Protein AF-0000000074350182 (afdb_homodimer)

Structure (mmCIF, N/CA/C/O backbone):
data_AF-0000000074350182-model_v1
#
loop_
_entity.id
_entity.type
_entity.pdbx_description
1 polymer 'Uncharacterized protein'
#
loop_
_atom_site.group_PDB
_atom_site.id
_atom_site.type_symbol
_atom_site.label_atom_id
_atom_site.label_alt_id
_atom_site.label_comp_id
_atom_site.label_asym_id
_atom_site.label_entity_id
_atom_site.label_seq_id
_atom_site.pdbx_PDB_ins_code
_atom_site.Cartn_x
_atom_site.Cartn_y
_atom_site.Cartn_z
_atom_site.occupancy
_atom_site.B_iso_or_equiv
_atom_site.auth_seq_id
_atom_site.auth_comp_id
_atom_site.auth_asym_id
_atom_site.auth_atom_id
_atom_site.pdbx_PDB_model_num
ATOM 1 N N . MET A 1 1 ? 21.219 19.016 5.461 1 28.84 1 MET A N 1
ATOM 2 C CA . MET A 1 1 ? 19.859 18.562 5.762 1 28.84 1 MET A CA 1
ATOM 3 C C . MET A 1 1 ? 18.844 19.656 5.484 1 28.84 1 MET A C 1
ATOM 5 O O . MET A 1 1 ? 18.938 20.75 6.039 1 28.84 1 MET A O 1
ATOM 9 N N . ALA A 1 2 ? 18.375 19.672 4.355 1 35.09 2 ALA A N 1
ATOM 10 C CA . ALA A 1 2 ? 17.5 20.781 4 1 35.09 2 ALA A CA 1
ATOM 11 C C . ALA A 1 2 ? 16.484 21.062 5.113 1 35.09 2 ALA A C 1
ATOM 13 O O . ALA A 1 2 ? 15.859 20.141 5.633 1 35.09 2 ALA A O 1
ATOM 14 N N . ASP A 1 3 ? 16.688 21.922 5.891 1 42.94 3 ASP A N 1
ATOM 15 C CA . ASP A 1 3 ? 15.695 22.5 6.801 1 42.94 3 ASP A CA 1
ATOM 16 C C . ASP A 1 3 ? 14.305 22.5 6.176 1 42.94 3 ASP A C 1
ATOM 18 O O . ASP A 1 3 ? 14.133 22.938 5.035 1 42.94 3 ASP A O 1
ATOM 22 N N . THR A 1 4 ? 13.477 21.578 6.566 1 53.31 4 THR A N 1
ATOM 23 C CA . THR A 1 4 ? 12.211 21.312 5.875 1 53.31 4 THR A CA 1
ATOM 24 C C . THR A 1 4 ? 11.406 22.594 5.715 1 53.31 4 THR A C 1
ATOM 26 O O . THR A 1 4 ? 11.156 23.312 6.691 1 53.31 4 THR A O 1
ATOM 29 N N . PRO A 1 5 ? 11.25 23.125 4.582 1 59.5 5 PRO A N 1
ATOM 30 C CA . PRO A 1 5 ? 10.555 24.375 4.27 1 59.5 5 PRO A CA 1
ATOM 31 C C . PRO A 1 5 ? 9.43 24.688 5.25 1 59.5 5 PRO A C 1
ATOM 33 O O . PRO A 1 5 ? 9.242 25.844 5.641 1 59.5 5 PRO A O 1
ATOM 36 N N . ASN A 1 6 ? 8.945 23.656 5.898 1 71.5 6 ASN A N 1
ATOM 37 C CA . ASN A 1 6 ? 7.734 23.906 6.676 1 71.5 6 ASN A CA 1
ATOM 38 C C . ASN A 1 6 ? 8.062 24.438 8.07 1 71.5 6 ASN A C 1
ATOM 40 O O . ASN A 1 6 ? 7.398 25.359 8.555 1 71.5 6 ASN A O 1
ATOM 44 N N . ILE A 1 7 ? 9.234 23.938 8.656 1 78.12 7 ILE A N 1
ATOM 45 C CA . ILE A 1 7 ? 9.609 24.422 9.977 1 78.12 7 ILE A CA 1
ATOM 46 C C . ILE A 1 7 ? 10.102 25.875 9.875 1 78.12 7 ILE A C 1
ATOM 48 O O . ILE A 1 7 ? 9.789 26.703 10.727 1 78.12 7 ILE A O 1
ATOM 52 N N . ASN A 1 8 ? 10.758 26.125 8.812 1 80.06 8 ASN A N 1
ATOM 53 C CA . ASN A 1 8 ? 11.289 27.453 8.602 1 80.06 8 ASN A CA 1
ATOM 54 C C . ASN A 1 8 ? 10.18 28.484 8.375 1 80.06 8 ASN A C 1
ATOM 56 O O . ASN A 1 8 ? 10.227 29.594 8.914 1 80.06 8 ASN A O 1
ATOM 60 N N . GLU A 1 9 ? 9.242 27.984 7.59 1 81.44 9 GLU A N 1
ATOM 61 C CA . GLU A 1 9 ? 8.117 28.891 7.355 1 81.44 9 GLU A CA 1
ATOM 62 C C . GLU A 1 9 ? 7.367 29.172 8.648 1 81.44 9 GLU A C 1
ATOM 64 O O . GLU A 1 9 ? 6.93 30.312 8.883 1 81.44 9 GLU A O 1
ATOM 69 N N . LEU A 1 10 ? 7.301 28.188 9.453 1 86.81 10 LEU A N 1
ATOM 70 C CA . LEU A 1 10 ? 6.648 28.375 10.742 1 86.81 10 LEU A CA 1
ATOM 71 C C . LEU A 1 10 ? 7.445 29.312 11.633 1 86.81 10 LEU A C 1
ATOM 73 O O . LEU A 1 10 ? 6.871 30.188 12.289 1 86.81 10 LEU A O 1
ATOM 77 N N . ARG A 1 11 ? 8.711 29.188 11.57 1 82.06 11 ARG A N 1
ATOM 78 C CA . ARG A 1 11 ? 9.594 30.016 12.375 1 82.06 11 ARG A CA 1
ATOM 79 C C . ARG A 1 11 ? 9.539 31.469 11.914 1 82.06 11 ARG A C 1
ATOM 81 O O . ARG A 1 11 ? 9.672 32.406 12.727 1 82.06 11 ARG A O 1
ATOM 88 N N . GLU A 1 12 ? 9.219 31.625 10.719 1 83.12 12 GLU A N 1
ATOM 89 C CA . GLU A 1 12 ? 9.219 32.969 10.141 1 83.12 12 GLU A CA 1
ATOM 90 C C . GLU A 1 12 ? 7.844 33.625 10.281 1 83.12 12 GLU A C 1
ATOM 92 O O . GLU A 1 12 ? 7.695 34.812 10.039 1 83.12 12 GLU A O 1
ATOM 97 N N . ALA A 1 13 ? 6.898 32.812 10.711 1 83.31 13 ALA A N 1
ATOM 98 C CA . ALA A 1 13 ? 5.551 33.375 10.836 1 83.31 13 ALA A CA 1
ATOM 99 C C . ALA A 1 13 ? 5.477 34.375 11.977 1 83.31 13 ALA A C 1
ATOM 101 O O . ALA A 1 13 ? 5.805 34.062 13.117 1 83.31 13 ALA A O 1
ATOM 102 N N . CYS A 1 14 ? 5.02 35.594 11.695 1 80.5 14 CYS A N 1
ATOM 103 C CA . CYS A 1 14 ? 5.043 36.688 12.641 1 80.5 14 CYS A CA 1
ATOM 104 C C . CYS A 1 14 ? 3.656 36.938 13.227 1 80.5 14 CYS A C 1
ATOM 106 O O . CYS A 1 14 ? 3.523 37.562 14.281 1 80.5 14 CYS A O 1
ATOM 108 N N . GLY A 1 15 ? 2.697 36.562 12.547 1 85.06 15 GLY A N 1
ATOM 109 C CA . GLY A 1 15 ? 1.345 36.812 13.016 1 85.06 15 GLY A CA 1
ATOM 110 C C . GLY A 1 15 ? 0.393 35.688 12.75 1 85.06 15 GLY A C 1
ATOM 111 O O . GLY A 1 15 ? 0.785 34.656 12.172 1 85.06 15 GLY A O 1
ATOM 112 N N . SER A 1 16 ? -0.811 35.844 13.211 1 86.12 16 SER A N 1
ATOM 113 C CA . SER A 1 16 ? -1.83 34.812 13.117 1 86.12 16 SER A CA 1
ATOM 114 C C . SER A 1 16 ? -2.197 34.531 11.664 1 86.12 16 SER A C 1
ATOM 116 O O . SER A 1 16 ? -2.479 33.375 11.305 1 86.12 16 SER A O 1
ATOM 118 N N . ASP A 1 17 ? -2.094 35.5 10.812 1 89.81 17 ASP A N 1
ATOM 119 C CA . ASP A 1 17 ? -2.41 35.312 9.406 1 89.81 17 ASP A CA 1
ATOM 120 C C . ASP A 1 17 ? -1.354 34.438 8.719 1 89.81 17 ASP A C 1
ATOM 122 O O . ASP A 1 17 ? -1.688 33.531 7.977 1 89.81 17 ASP A O 1
ATOM 126 N N . GLU A 1 18 ? -0.151 34.812 9.008 1 91 18 GLU A N 1
ATOM 127 C CA . GLU A 1 18 ? 0.944 34.031 8.422 1 91 18 GLU A CA 1
ATOM 128 C C . GLU A 1 18 ? 0.946 32.594 8.938 1 91 18 GLU A C 1
ATOM 130 O O . GLU A 1 18 ? 1.161 31.656 8.172 1 91 18 GLU A O 1
ATOM 135 N N . LEU A 1 19 ? 0.649 32.469 10.18 1 93.31 19 LEU A N 1
ATOM 136 C CA . LEU A 1 19 ? 0.604 31.125 10.773 1 93.31 19 LEU A CA 1
ATOM 137 C C . LEU A 1 19 ? -0.518 30.297 10.156 1 93.31 19 LEU A C 1
ATOM 139 O O . LEU A 1 19 ? -0.315 29.125 9.812 1 93.31 19 LEU A O 1
ATOM 143 N N . SER A 1 20 ? -1.652 30.922 10.016 1 94.56 20 SER A N 1
ATOM 144 C CA . SER A 1 20 ? -2.781 30.25 9.383 1 94.56 20 SER A CA 1
ATOM 145 C C 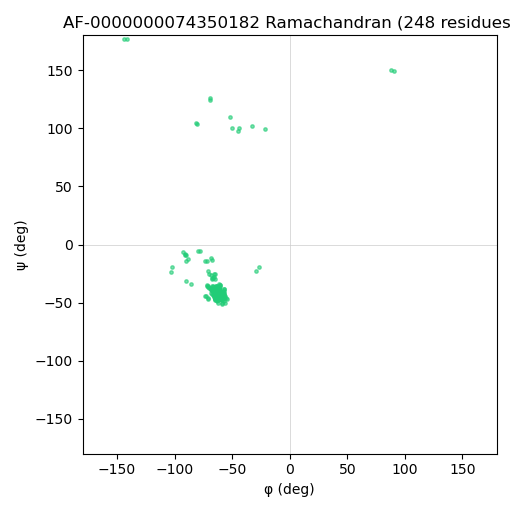. SER A 1 20 ? -2.43 29.781 7.973 1 94.56 20 SER A C 1
ATOM 147 O O . SER A 1 20 ? -2.762 28.656 7.578 1 94.56 20 SER A O 1
ATOM 149 N N . HIS A 1 21 ? -1.725 30.594 7.289 1 94.56 21 HIS A N 1
ATOM 150 C CA . HIS A 1 21 ? -1.312 30.266 5.93 1 94.56 21 HIS A CA 1
ATOM 151 C C . HIS A 1 21 ? -0.37 29.062 5.922 1 94.56 21 HIS A C 1
ATOM 153 O O . HIS A 1 21 ? -0.534 28.141 5.113 1 94.56 21 HIS A O 1
ATOM 159 N N . VAL A 1 22 ? 0.569 29.078 6.789 1 94.31 22 VAL A N 1
ATOM 160 C CA . VAL A 1 22 ? 1.553 28 6.84 1 94.31 22 VAL A CA 1
ATOM 161 C C . VAL A 1 22 ? 0.854 26.688 7.145 1 94.31 22 VAL A C 1
ATOM 163 O O . VAL A 1 22 ? 1.065 25.688 6.449 1 94.31 22 VAL A O 1
ATOM 166 N N . PHE A 1 23 ? -0.06 26.656 8.125 1 95.44 23 PHE A N 1
ATOM 167 C CA . PHE A 1 23 ? -0.721 25.422 8.508 1 95.44 23 PHE A CA 1
ATOM 168 C C . PHE A 1 23 ? -1.625 24.922 7.391 1 95.44 23 PHE A C 1
ATOM 170 O O . PHE A 1 23 ? -1.667 23.719 7.109 1 95.44 23 PHE A O 1
ATOM 177 N N . THR A 1 24 ? -2.338 25.828 6.824 1 96.19 24 THR A N 1
ATOM 178 C CA . THR A 1 24 ? -3.207 25.406 5.73 1 96.19 24 THR A CA 1
ATOM 179 C C . THR A 1 24 ? -2.387 24.891 4.551 1 96.19 24 THR A C 1
ATOM 181 O O . THR A 1 24 ? -2.789 23.953 3.873 1 96.19 24 THR A O 1
ATOM 184 N N . PHE A 1 25 ? -1.285 25.469 4.324 1 95 25 PHE A N 1
ATOM 185 C CA . PHE A 1 25 ? -0.4 25.016 3.258 1 95 25 PHE A CA 1
ATOM 186 C C . PHE A 1 25 ? 0.111 23.609 3.537 1 95 25 PHE A C 1
ATOM 188 O O . PHE A 1 25 ? 0.123 22.75 2.643 1 95 25 PHE A O 1
ATOM 195 N N . LEU A 1 26 ? 0.549 23.344 4.688 1 94.25 26 LEU A N 1
ATOM 196 C 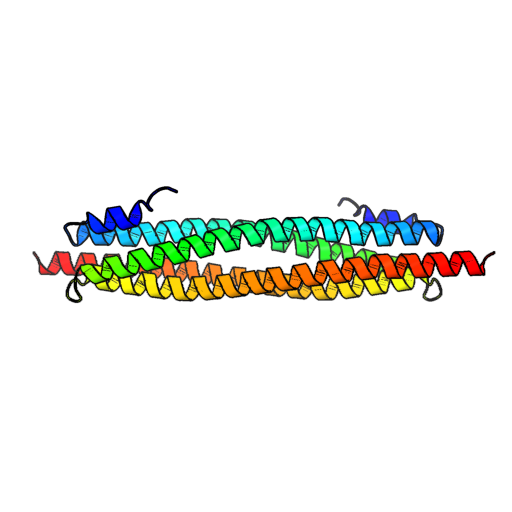CA . LEU A 1 26 ? 1.059 22.031 5.07 1 94.25 26 LEU A CA 1
ATOM 197 C C . LEU A 1 26 ? -0.003 20.969 4.863 1 94.25 26 LEU A C 1
ATOM 199 O O . LEU A 1 26 ? 0.282 19.906 4.305 1 94.25 26 LEU A O 1
ATOM 203 N N . GLU A 1 27 ? -1.228 21.266 5.297 1 95.12 27 GLU A N 1
ATOM 204 C CA . GLU A 1 27 ? -2.326 20.312 5.094 1 95.12 27 GLU A CA 1
ATOM 205 C C . GLU A 1 27 ? -2.598 20.094 3.609 1 95.12 27 GLU A C 1
ATOM 207 O O . GLU A 1 27 ? -2.842 18.969 3.178 1 95.12 27 GLU A O 1
ATOM 212 N N . SER A 1 28 ? -2.525 21.125 2.883 1 96.12 28 SER A N 1
ATOM 213 C CA . SER A 1 28 ? -2.768 21.016 1.446 1 96.12 28 SER A CA 1
ATOM 214 C C . SER A 1 28 ? -1.693 20.172 0.764 1 96.12 28 SER A C 1
ATOM 216 O O . SER A 1 28 ? -1.99 19.406 -0.149 1 96.12 28 SER A O 1
ATOM 218 N N . GLN A 1 29 ? -0.482 20.359 1.171 1 94.56 29 GLN A N 1
ATOM 219 C CA . GLN A 1 29 ? 0.601 19.547 0.625 1 94.56 29 GLN A CA 1
ATOM 220 C C . GLN A 1 29 ? 0.394 18.078 0.943 1 94.56 29 GLN A C 1
ATOM 222 O O . GLN A 1 29 ? 0.601 17.219 0.084 1 94.56 29 GLN A O 1
ATOM 227 N N . ASP A 1 30 ? -0.017 17.812 2.129 1 95.19 30 ASP A N 1
ATOM 228 C CA . ASP A 1 30 ? -0.309 16.438 2.521 1 95.19 30 ASP A CA 1
ATOM 229 C C . ASP A 1 30 ? -1.411 15.844 1.65 1 95.19 30 ASP A C 1
ATOM 231 O O . ASP A 1 30 ? -1.33 14.68 1.248 1 95.19 30 ASP A O 1
ATOM 235 N N . MET A 1 31 ? -2.395 16.625 1.431 1 97 31 MET A N 1
ATOM 236 C CA . MET A 1 31 ? -3.508 16.156 0.613 1 97 31 MET A CA 1
ATOM 237 C C . MET A 1 31 ? -3.037 15.797 -0.792 1 97 31 MET A C 1
ATOM 239 O O . MET A 1 31 ? -3.469 14.789 -1.355 1 97 31 MET A O 1
ATOM 243 N N . THR A 1 32 ? -2.189 16.656 -1.295 1 97.19 32 THR A N 1
ATOM 244 C CA . THR A 1 32 ? -1.664 16.391 -2.631 1 97.19 32 THR A CA 1
ATOM 245 C C . THR A 1 32 ? -0.875 15.086 -2.658 1 97.19 32 THR A C 1
ATOM 247 O O . THR A 1 32 ? -1.006 14.297 -3.594 1 97.19 32 THR A O 1
ATOM 250 N N . GLU A 1 33 ? -0.07 14.883 -1.711 1 96.19 33 GLU A N 1
ATOM 251 C CA . GLU A 1 33 ? 0.701 13.648 -1.615 1 96.19 33 GLU A CA 1
ATOM 252 C C . GLU A 1 33 ? -0.214 12.438 -1.472 1 96.19 33 GLU A C 1
ATOM 254 O O . GLU A 1 33 ? 0.018 11.398 -2.098 1 96.19 33 GLU A O 1
ATOM 259 N N . ASP A 1 34 ? -1.23 12.547 -0.631 1 97.19 34 ASP A N 1
ATOM 260 C CA . ASP A 1 34 ? -2.188 11.461 -0.427 1 97.19 34 ASP A CA 1
ATOM 261 C C . ASP A 1 34 ? -2.918 11.125 -1.725 1 97.19 34 ASP A C 1
ATOM 263 O O . ASP A 1 34 ? -3.172 9.953 -2.014 1 97.19 34 ASP A O 1
ATOM 267 N N . GLU A 1 35 ? -3.26 12.156 -2.467 1 98.12 35 GLU A N 1
ATOM 268 C CA . GLU A 1 35 ? -3.924 11.93 -3.746 1 98.12 35 GLU A CA 1
ATOM 269 C C . GLU A 1 35 ? -3.031 11.133 -4.695 1 98.12 35 GLU A C 1
ATOM 271 O O . GLU A 1 35 ? -3.504 10.234 -5.391 1 98.12 35 GLU A O 1
ATOM 276 N N . GLY A 1 36 ? -1.757 11.492 -4.734 1 97.81 36 GLY A N 1
ATOM 277 C CA . GLY A 1 36 ? -0.825 10.711 -5.527 1 97.81 36 GLY A CA 1
ATOM 278 C C . GLY A 1 36 ? -0.729 9.266 -5.074 1 97.81 36 GLY A C 1
ATOM 279 O O . GLY A 1 36 ? -0.704 8.352 -5.902 1 97.81 36 GLY A O 1
ATOM 280 N N . PHE A 1 37 ? -0.678 9.133 -3.807 1 98.06 37 PHE A N 1
ATOM 281 C CA . PHE A 1 37 ? -0.624 7.789 -3.244 1 98.06 37 PHE A CA 1
ATOM 282 C C . PHE A 1 37 ? -1.859 6.988 -3.635 1 98.06 37 PHE A C 1
ATOM 284 O O . PHE A 1 37 ? -1.755 5.816 -4.004 1 98.06 37 PHE A O 1
ATOM 291 N N . LEU A 1 38 ? -3.025 7.566 -3.586 1 98.44 38 LEU A N 1
ATOM 292 C CA . LEU A 1 38 ? -4.277 6.914 -3.949 1 98.44 38 LEU A CA 1
ATOM 293 C C . LEU A 1 38 ? -4.242 6.434 -5.395 1 98.44 38 LEU A C 1
ATOM 295 O O . LEU A 1 38 ? -4.676 5.316 -5.695 1 98.44 38 LEU A O 1
ATOM 299 N N . ILE A 1 39 ? -3.729 7.25 -6.203 1 98.44 39 ILE A N 1
ATOM 300 C CA . ILE A 1 39 ? -3.656 6.898 -7.617 1 98.44 39 ILE A CA 1
ATOM 301 C C . ILE A 1 39 ? -2.744 5.688 -7.797 1 98.44 39 ILE A C 1
ATOM 303 O O . ILE A 1 39 ? -3.117 4.711 -8.453 1 98.44 39 ILE A O 1
ATOM 307 N N . ARG A 1 40 ? -1.606 5.68 -7.211 1 97 40 ARG A N 1
ATOM 308 C CA . ARG A 1 40 ? -0.644 4.594 -7.375 1 97 40 ARG A CA 1
ATOM 309 C C . ARG A 1 40 ? -1.184 3.293 -6.789 1 97 40 ARG A C 1
ATOM 311 O O . ARG A 1 40 ? -1.108 2.242 -7.43 1 97 40 ARG A O 1
ATOM 318 N N . MET A 1 41 ? -1.768 3.42 -5.602 1 98.19 41 MET A N 1
ATOM 319 C CA . MET A 1 41 ? -2.295 2.217 -4.965 1 98.19 41 MET A CA 1
ATOM 320 C C . MET A 1 41 ? -3.533 1.712 -5.695 1 98.19 41 MET A C 1
ATOM 322 O O . MET A 1 41 ? -3.785 0.506 -5.742 1 98.19 41 MET A O 1
ATOM 326 N N . GLY A 1 42 ? -4.301 2.67 -6.184 1 98.31 42 GLY A N 1
ATOM 327 C CA . GLY A 1 42 ? -5.41 2.26 -7.031 1 98.31 42 GLY A CA 1
ATOM 328 C C . GLY A 1 42 ? -4.973 1.446 -8.234 1 98.31 42 GLY A C 1
ATOM 329 O O . GLY A 1 42 ? -5.598 0.441 -8.57 1 98.31 42 GLY A O 1
ATOM 330 N N . ASP A 1 43 ? -3.92 1.861 -8.828 1 97.56 43 ASP A N 1
ATOM 331 C CA . ASP A 1 43 ? -3.35 1.147 -9.969 1 97.56 43 ASP A CA 1
ATOM 332 C C . ASP A 1 43 ? -2.877 -0.246 -9.562 1 97.56 43 ASP A C 1
ATOM 334 O O . ASP A 1 43 ? -3.115 -1.222 -10.281 1 97.56 43 ASP A O 1
ATOM 338 N N . GLU A 1 44 ? -2.211 -0.289 -8.469 1 97.25 44 GLU A N 1
ATOM 339 C CA . GLU A 1 44 ? -1.752 -1.581 -7.965 1 97.25 44 GLU A CA 1
ATOM 340 C C . GLU A 1 44 ? -2.924 -2.529 -7.727 1 97.25 44 GLU A C 1
ATOM 342 O O . GLU A 1 44 ? -2.852 -3.711 -8.07 1 97.25 44 GLU A O 1
ATOM 347 N N . SER A 1 45 ? -3.918 -2.029 -7.121 1 98.31 45 SER A N 1
ATOM 348 C CA . SER A 1 45 ? -5.121 -2.814 -6.863 1 98.31 45 SER A CA 1
ATOM 349 C C . SER A 1 45 ? -5.727 -3.338 -8.164 1 98.31 45 SER A C 1
ATOM 351 O O . SER A 1 45 ? -6.09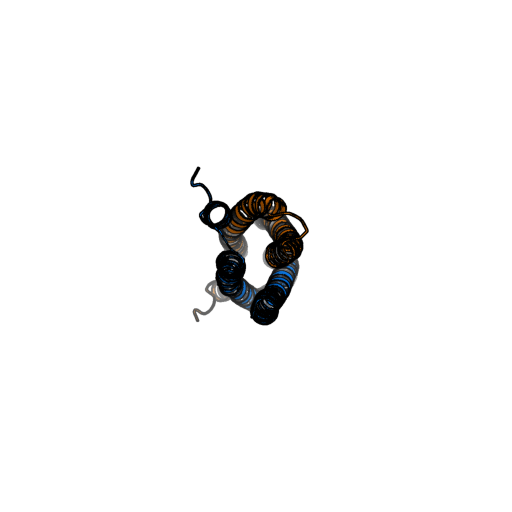4 -4.512 -8.25 1 98.31 45 SER A O 1
ATOM 353 N N . THR A 1 46 ? -5.82 -2.486 -9.141 1 98.06 46 THR A N 1
ATOM 354 C CA . THR A 1 46 ? -6.398 -2.863 -10.43 1 98.06 46 THR A CA 1
ATOM 355 C C . THR A 1 46 ? -5.57 -3.961 -11.086 1 98.06 46 THR A C 1
ATOM 357 O O . THR A 1 46 ? -6.121 -4.949 -11.586 1 98.06 46 THR A O 1
ATOM 360 N N . LYS A 1 47 ? -4.281 -3.771 -11.102 1 96.56 47 LYS A N 1
ATOM 361 C CA . LYS A 1 47 ? -3.383 -4.766 -11.688 1 96.56 47 LYS A CA 1
ATOM 362 C C . LYS A 1 47 ? -3.512 -6.105 -10.977 1 96.56 47 LYS A C 1
ATOM 364 O O . LYS A 1 47 ? -3.559 -7.156 -11.617 1 96.56 47 LYS A O 1
ATOM 369 N N . LEU A 1 48 ? -3.545 -6.082 -9.68 1 97.19 48 LEU A N 1
ATOM 370 C CA . LEU A 1 48 ? -3.635 -7.305 -8.891 1 97.19 48 LEU A CA 1
ATOM 371 C C . LEU A 1 48 ? -4.965 -8.016 -9.141 1 97.19 48 LEU A C 1
ATOM 373 O O . LEU A 1 48 ? -5.008 -9.242 -9.234 1 97.19 48 LEU A O 1
ATOM 377 N N . ARG A 1 49 ? -6.039 -7.262 -9.25 1 97.19 49 ARG A N 1
ATOM 378 C CA . ARG A 1 49 ? -7.344 -7.848 -9.547 1 97.19 49 ARG A CA 1
ATOM 379 C C . ARG A 1 49 ? -7.336 -8.539 -10.906 1 97.19 49 ARG A C 1
ATOM 381 O O . ARG A 1 49 ? -7.852 -9.648 -11.047 1 97.19 49 ARG A O 1
ATOM 388 N N . ALA A 1 50 ? -6.781 -7.883 -11.867 1 95.75 50 ALA A N 1
ATOM 389 C CA . ALA A 1 50 ? -6.68 -8.469 -13.203 1 95.75 50 ALA A CA 1
ATOM 390 C C . ALA A 1 50 ? -5.863 -9.758 -13.172 1 95.75 50 ALA A C 1
ATOM 392 O O . ALA A 1 50 ? -6.215 -10.742 -13.828 1 95.75 50 ALA A O 1
ATOM 393 N N . LYS A 1 51 ? -4.867 -9.727 -12.43 1 94.5 51 LYS A N 1
ATOM 394 C CA . LYS A 1 51 ? -4.023 -10.906 -12.289 1 94.5 51 LYS A CA 1
ATOM 395 C C . LYS A 1 51 ? -4.789 -12.062 -11.648 1 94.5 51 LYS A C 1
ATOM 397 O O . LYS A 1 51 ? -4.676 -13.211 -12.078 1 94.5 51 LYS A O 1
ATOM 402 N N . LEU A 1 52 ? -5.488 -11.766 -10.633 1 95.5 52 LEU A N 1
ATOM 403 C CA . LEU A 1 52 ? -6.273 -12.781 -9.938 1 95.5 52 LEU A CA 1
ATOM 404 C C . LEU A 1 52 ? -7.32 -13.383 -10.867 1 95.5 52 LEU A C 1
ATOM 406 O O . LEU A 1 52 ? -7.562 -14.594 -10.828 1 95.5 52 LEU A O 1
ATOM 410 N N . ASP A 1 53 ? -7.922 -12.602 -11.703 1 93 53 ASP A N 1
ATOM 411 C CA . ASP A 1 53 ? -8.875 -13.102 -12.68 1 93 53 ASP A CA 1
ATOM 412 C C . ASP A 1 53 ? -8.203 -14.07 -13.656 1 93 53 ASP A C 1
ATOM 414 O O . ASP A 1 53 ? -8.719 -15.156 -13.914 1 93 53 ASP A O 1
ATOM 418 N N . LYS A 1 54 ? -7.129 -13.688 -14.148 1 91.69 54 LYS A N 1
ATOM 419 C CA . LYS A 1 54 ? -6.379 -14.539 -15.062 1 91.69 54 LYS A CA 1
ATOM 420 C C . LYS A 1 54 ? -5.957 -15.836 -14.391 1 91.69 54 LYS A C 1
ATOM 422 O O . LYS A 1 54 ? -5.953 -16.891 -15.023 1 91.69 54 LYS A O 1
ATOM 427 N N . ARG A 1 55 ? -5.578 -15.75 -13.141 1 92.62 55 ARG A N 1
ATOM 428 C CA . ARG A 1 55 ? -5.16 -16.938 -12.406 1 92.62 55 ARG A CA 1
ATOM 429 C C . ARG A 1 55 ? -6.316 -17.922 -12.25 1 92.62 55 ARG A C 1
ATOM 431 O O . ARG A 1 55 ? -6.117 -19.141 -12.32 1 92.62 55 ARG A O 1
ATOM 438 N N . ASN A 1 56 ? -7.422 -17.422 -12.047 1 92.81 56 ASN A N 1
ATOM 439 C CA . ASN A 1 56 ? -8.594 -18.281 -12 1 92.81 56 ASN A CA 1
ATOM 440 C C . ASN A 1 56 ? -8.742 -19.109 -13.273 1 92.81 56 ASN A C 1
ATOM 442 O O . ASN A 1 56 ? -8.977 -20.312 -13.219 1 92.81 56 ASN A O 1
ATOM 446 N N . ASP A 1 57 ? -8.562 -18.484 -14.383 1 90.69 57 ASP A N 1
ATOM 447 C CA . ASP A 1 57 ? -8.625 -19.172 -15.664 1 90.69 57 ASP A CA 1
ATOM 448 C C . ASP A 1 57 ? -7.539 -20.25 -15.766 1 90.69 57 ASP A C 1
ATOM 450 O O . ASP A 1 57 ? -7.789 -21.359 -16.25 1 90.69 57 ASP A O 1
ATOM 454 N N . THR A 1 58 ? -6.383 -19.922 -15.336 1 91.56 58 THR A N 1
ATOM 455 C CA . THR A 1 58 ? -5.25 -20.828 -15.391 1 91.56 58 THR A CA 1
ATOM 456 C C . THR A 1 58 ? -5.492 -22.047 -14.508 1 91.56 58 THR A C 1
ATOM 458 O O . THR A 1 58 ? -5.164 -23.172 -14.883 1 91.56 58 THR A O 1
ATOM 461 N N . ILE A 1 59 ? -5.996 -21.812 -13.344 1 92.44 59 ILE A N 1
ATOM 462 C CA . ILE A 1 59 ? -6.305 -22.891 -12.414 1 92.44 59 ILE A CA 1
ATOM 463 C C . ILE A 1 59 ? -7.344 -23.828 -13.039 1 92.44 59 ILE A C 1
ATOM 465 O O . ILE A 1 59 ? -7.211 -25.047 -12.977 1 92.44 59 ILE A O 1
ATOM 469 N N . ASP A 1 60 ? -8.328 -23.281 -13.719 1 90.38 60 ASP A N 1
ATOM 470 C CA . ASP A 1 60 ? -9.344 -24.078 -14.398 1 90.38 60 ASP A CA 1
ATOM 471 C C . ASP A 1 60 ? -8.727 -24.922 -15.508 1 90.38 60 ASP A C 1
ATOM 473 O O . ASP A 1 60 ? -9.078 -26.094 -15.672 1 90.38 60 ASP A O 1
ATOM 477 N N . GLU A 1 61 ? -7.836 -24.312 -16.234 1 89.5 61 GLU A N 1
ATOM 478 C CA . GLU A 1 61 ? -7.156 -25.031 -17.312 1 89.5 61 GLU A CA 1
ATOM 479 C C . GLU A 1 61 ? -6.281 -26.156 -16.766 1 89.5 61 GLU A C 1
ATOM 481 O O . GLU A 1 61 ? -6.215 -27.234 -17.359 1 89.5 61 GLU A O 1
ATOM 486 N N . ALA A 1 62 ? -5.598 -25.922 -15.656 1 89 62 ALA A N 1
ATOM 487 C CA . ALA A 1 62 ? -4.773 -26.953 -15.039 1 89 62 ALA A CA 1
ATOM 488 C C . ALA A 1 62 ? -5.613 -28.156 -14.648 1 89 62 ALA A C 1
ATOM 490 O O . ALA A 1 62 ? -5.168 -29.312 -14.797 1 89 62 ALA A O 1
ATOM 491 N N . TRP A 1 63 ? -6.797 -27.891 -14.242 1 86.94 63 TRP A N 1
ATOM 492 C CA . TRP A 1 63 ? -7.707 -28.969 -13.836 1 86.94 63 TRP A CA 1
ATOM 493 C C . TRP A 1 63 ? -8.07 -29.844 -15.031 1 86.94 63 TRP A C 1
ATOM 495 O O . TRP A 1 63 ? -8.367 -31.031 -14.859 1 86.94 63 TRP A O 1
ATOM 505 N N . SER A 1 64 ? -8 -29.312 -16.188 1 85.75 64 SER A N 1
ATOM 506 C CA . SER A 1 64 ? -8.422 -30.031 -17.391 1 85.75 64 SER A CA 1
ATOM 507 C C . SER A 1 64 ? -7.43 -31.141 -17.75 1 85.75 64 SER A C 1
ATOM 509 O O . SER A 1 64 ? -7.762 -32.062 -18.5 1 85.75 64 SER A O 1
ATOM 511 N N . PHE A 1 65 ? -6.227 -31.172 -17.188 1 88 65 PHE A N 1
ATOM 512 C CA . PHE A 1 65 ? -5.23 -32.188 -17.453 1 88 65 PHE A CA 1
ATOM 513 C C . PHE A 1 65 ? -5.531 -33.469 -16.656 1 88 65 PHE A C 1
ATOM 515 O O . PHE A 1 65 ? -4.898 -34.5 -16.875 1 88 65 PHE A O 1
ATOM 522 N N . GLY A 1 66 ? -6.562 -33.406 -15.781 1 80.75 66 GLY A N 1
ATOM 523 C CA . GLY A 1 66 ? -6.996 -34.562 -15.031 1 80.75 66 GLY A CA 1
ATOM 524 C C . GLY A 1 66 ? -6.254 -34.75 -13.719 1 80.75 66 GLY A C 1
ATOM 525 O O . GLY A 1 66 ? -5.098 -34.344 -13.594 1 80.75 66 GLY A O 1
ATOM 526 N N . PRO A 1 67 ? -6.828 -35.281 -12.773 1 81.5 67 PRO A N 1
ATOM 527 C CA . PRO A 1 67 ? -6.289 -35.375 -11.414 1 81.5 67 PRO A CA 1
ATOM 528 C C . PRO A 1 67 ? -5.09 -36.312 -11.328 1 81.5 67 PRO A C 1
ATOM 530 O O . PRO A 1 67 ? -4.332 -36.281 -10.352 1 81.5 67 PRO A O 1
ATOM 533 N N . ASP A 1 68 ? -4.879 -37.094 -12.461 1 86.12 68 ASP A N 1
ATOM 534 C CA . ASP A 1 68 ? -3.799 -38.062 -12.406 1 86.12 68 ASP A CA 1
ATOM 535 C C . ASP A 1 68 ? -2.49 -37.469 -12.914 1 86.12 68 ASP A C 1
ATOM 537 O O . ASP A 1 68 ? -1.432 -38.094 -12.812 1 86.12 68 ASP A O 1
ATOM 541 N N . ASN A 1 69 ? -2.566 -36.281 -13.469 1 89.81 69 ASN A N 1
ATOM 542 C CA . ASN A 1 69 ? -1.339 -35.625 -13.875 1 89.81 69 ASN A CA 1
ATOM 543 C C . ASN A 1 69 ? -0.651 -34.938 -12.695 1 89.81 69 ASN A C 1
ATOM 545 O O . ASN A 1 69 ? -1.058 -33.844 -12.281 1 89.81 69 ASN A O 1
ATOM 549 N N . GLU A 1 70 ? 0.411 -35.531 -12.203 1 91.25 70 GLU A N 1
ATOM 550 C CA . GLU A 1 70 ? 1.054 -35.125 -10.961 1 91.25 70 GLU A CA 1
ATOM 551 C C . GLU A 1 70 ? 1.593 -33.688 -11.062 1 91.25 70 GLU A C 1
ATOM 553 O O . GLU A 1 70 ? 1.537 -32.938 -10.102 1 91.25 70 GLU A O 1
ATOM 558 N N . VAL A 1 71 ? 2.09 -33.344 -12.195 1 93.06 71 VAL A N 1
ATOM 559 C CA . VAL A 1 71 ? 2.664 -32.031 -12.375 1 93.06 71 VAL A CA 1
ATOM 560 C C . VAL A 1 71 ? 1.549 -30.984 -12.438 1 93.06 71 VAL A C 1
ATOM 562 O O . VAL A 1 71 ? 1.645 -29.922 -11.812 1 93.06 71 VAL A O 1
ATOM 565 N N . ALA A 1 72 ? 0.524 -31.25 -13.148 1 92.62 72 ALA A N 1
ATOM 566 C CA . ALA A 1 72 ? -0.621 -30.344 -13.234 1 92.62 72 ALA A CA 1
ATOM 567 C C . ALA A 1 72 ? -1.254 -30.141 -11.859 1 92.62 72 ALA A C 1
ATOM 569 O O . ALA A 1 72 ? -1.613 -29.016 -11.508 1 92.62 72 ALA A O 1
ATOM 570 N N . LYS A 1 73 ? -1.34 -31.203 -11.133 1 94.19 73 LYS A N 1
ATOM 571 C CA . LYS A 1 73 ? -1.925 -31.125 -9.805 1 94.19 73 LYS A CA 1
ATOM 572 C C . LYS A 1 73 ? -1.073 -30.25 -8.883 1 94.19 73 LYS A C 1
ATOM 574 O O . LYS A 1 73 ? -1.603 -29.422 -8.141 1 94.19 73 LYS A O 1
ATOM 579 N N . ALA A 1 74 ? 0.151 -30.484 -8.938 1 94.38 74 ALA A N 1
ATOM 580 C CA . ALA A 1 74 ? 1.054 -29.672 -8.125 1 94.38 74 ALA A CA 1
ATOM 581 C C . ALA A 1 74 ? 0.979 -28.203 -8.523 1 94.38 74 ALA A C 1
ATOM 583 O O . ALA A 1 74 ? 0.944 -27.312 -7.668 1 94.38 74 ALA A O 1
ATOM 584 N N . GLY A 1 75 ? 1.035 -28 -9.867 1 94.12 75 GLY A N 1
ATOM 585 C CA . GLY A 1 75 ? 0.931 -26.641 -10.359 1 94.12 75 GLY A CA 1
ATOM 586 C C . GLY A 1 75 ? -0.344 -25.938 -9.922 1 94.12 75 GLY A C 1
ATOM 587 O O . GLY A 1 75 ? -0.314 -24.781 -9.523 1 94.12 75 GLY A O 1
ATOM 588 N N . GLU A 1 76 ? -1.405 -26.609 -10 1 93.81 76 GLU A N 1
ATOM 589 C CA . GLU A 1 76 ? -2.693 -26.078 -9.555 1 93.81 76 GLU A CA 1
ATOM 590 C C . GLU A 1 76 ? -2.654 -25.703 -8.078 1 93.81 76 GLU A C 1
ATOM 592 O O . GLU A 1 76 ? -3.088 -24.609 -7.699 1 93.81 76 GLU A O 1
ATOM 597 N N . HIS A 1 77 ? -2.215 -26.594 -7.25 1 95.5 77 HIS A N 1
ATOM 598 C CA . HIS A 1 77 ? -2.123 -26.344 -5.816 1 95.5 77 HIS A CA 1
ATOM 599 C C . HIS A 1 77 ? -1.305 -25.094 -5.527 1 95.5 77 HIS A C 1
ATOM 601 O O . HIS A 1 77 ? -1.699 -24.266 -4.699 1 95.5 77 HIS A O 1
ATOM 607 N N . CYS A 1 78 ? -0.176 -25 -6.176 1 96.06 78 CYS A N 1
ATOM 608 C CA . CYS A 1 78 ? 0.686 -23.828 -5.996 1 96.06 78 CYS A CA 1
ATOM 609 C C . CYS A 1 78 ? -0.042 -22.547 -6.379 1 96.06 78 CYS A C 1
ATOM 611 O O . CYS A 1 78 ? 0.031 -21.547 -5.66 1 96.06 78 CYS A O 1
ATOM 613 N N . LEU A 1 79 ? -0.725 -22.594 -7.496 1 95.12 79 LEU A N 1
ATOM 614 C CA . LEU A 1 79 ? -1.451 -21.406 -7.965 1 95.12 79 LEU A CA 1
ATOM 615 C C . LEU A 1 79 ? -2.549 -21.031 -6.98 1 95.12 79 LEU A C 1
ATOM 617 O O . LEU A 1 79 ? -2.771 -19.844 -6.73 1 95.12 79 LEU A O 1
ATOM 621 N N . VAL A 1 80 ? -3.217 -21.984 -6.43 1 96.31 80 VAL A N 1
ATOM 622 C CA . VAL A 1 80 ? -4.289 -21.719 -5.477 1 96.31 80 VAL A CA 1
ATOM 623 C C . VAL A 1 80 ? -3.717 -21.078 -4.215 1 96.31 80 VAL A C 1
ATOM 625 O O . VAL A 1 80 ? -4.277 -20.109 -3.691 1 96.31 80 VAL A O 1
ATOM 628 N N . GLU A 1 81 ? -2.605 -21.578 -3.703 1 96.56 81 GLU A N 1
ATOM 629 C CA . GLU A 1 81 ? -1.955 -21 -2.529 1 96.56 81 GLU A CA 1
ATOM 630 C C . GLU A 1 81 ? -1.546 -19.547 -2.777 1 96.56 81 GLU A C 1
ATOM 632 O O . GLU A 1 81 ? -1.797 -18.688 -1.943 1 96.56 81 GLU A O 1
ATOM 637 N N . SER A 1 82 ? -0.966 -19.312 -3.914 1 96 82 SER A N 1
ATOM 638 C CA . SER A 1 82 ? -0.576 -17.953 -4.27 1 96 82 SER A CA 1
ATOM 639 C C . SER A 1 82 ? -1.791 -17.031 -4.352 1 96 82 SER A C 1
ATOM 641 O O . SER A 1 82 ? -1.712 -15.852 -3.994 1 96 82 SER A O 1
ATOM 643 N N . GLN A 1 83 ? -2.857 -17.609 -4.867 1 96.12 83 GLN A N 1
ATOM 644 C CA . GLN A 1 83 ? -4.086 -16.828 -4.996 1 96.12 83 GLN A CA 1
ATOM 645 C C . GLN A 1 83 ? -4.609 -16.406 -3.629 1 96.12 83 GLN A C 1
ATOM 647 O O . GLN A 1 83 ? -5.055 -15.266 -3.461 1 96.12 83 GLN A O 1
ATOM 652 N N . VAL A 1 84 ? -4.586 -17.281 -2.711 1 97 84 VAL A N 1
ATOM 653 C CA . VAL A 1 84 ? -5.043 -16.969 -1.36 1 97 84 VAL A CA 1
ATOM 654 C C . VAL A 1 84 ? -4.211 -15.828 -0.784 1 97 84 VAL A C 1
ATOM 656 O O . VAL A 1 84 ? -4.754 -14.891 -0.205 1 97 84 VAL A O 1
ATOM 659 N N . ARG A 1 85 ? -2.961 -15.828 -0.95 1 96.25 85 ARG A N 1
ATOM 660 C CA . ARG A 1 85 ? -2.062 -14.789 -0.458 1 96.25 85 ARG A CA 1
ATOM 661 C C . ARG A 1 85 ? -2.336 -13.453 -1.151 1 96.25 85 ARG A C 1
ATOM 663 O O . ARG A 1 85 ? -2.381 -12.406 -0.501 1 96.25 85 ARG A O 1
ATOM 670 N N . ASP A 1 86 ? -2.521 -13.531 -2.457 1 96.62 86 ASP A N 1
ATOM 671 C CA . ASP A 1 86 ? -2.742 -12.305 -3.221 1 96.62 86 ASP A CA 1
ATOM 672 C C . ASP A 1 86 ? -4.082 -11.664 -2.861 1 96.62 86 ASP A C 1
ATOM 674 O O . ASP A 1 86 ? -4.219 -10.445 -2.885 1 96.62 86 ASP A O 1
ATOM 678 N N . ARG A 1 87 ? -5.051 -12.492 -2.451 1 97.94 87 ARG A N 1
ATOM 679 C CA . ARG A 1 87 ? -6.324 -11.938 -2.002 1 97.94 87 ARG A CA 1
ATOM 680 C C . ARG A 1 87 ? -6.164 -11.195 -0.679 1 97.94 87 ARG A C 1
ATOM 682 O O . ARG A 1 87 ? -6.797 -10.164 -0.461 1 97.94 87 ARG A O 1
ATOM 689 N N . ARG A 1 88 ? -5.352 -11.68 0.188 1 97.94 88 ARG A N 1
ATOM 690 C CA . ARG A 1 88 ? -5.059 -10.977 1.436 1 97.94 88 ARG A CA 1
ATOM 691 C C . ARG A 1 88 ? -4.359 -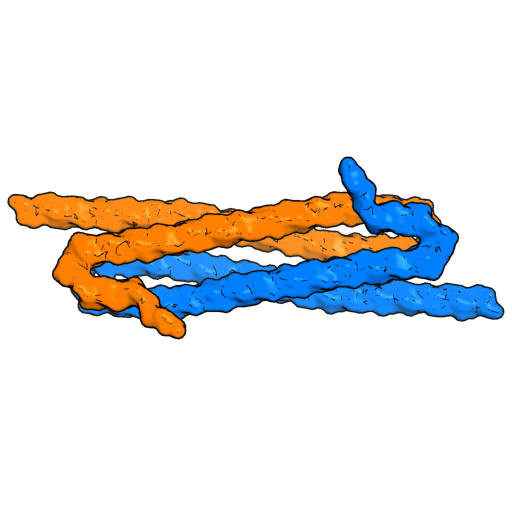9.648 1.166 1 97.94 88 ARG A C 1
ATOM 693 O O . ARG A 1 88 ? -4.66 -8.641 1.808 1 97.94 88 ARG A O 1
ATOM 700 N N . ARG A 1 89 ? -3.443 -9.688 0.246 1 97.69 89 ARG A N 1
ATOM 701 C CA . ARG A 1 89 ? -2.758 -8.461 -0.151 1 97.69 89 ARG A CA 1
ATOM 702 C C . ARG A 1 89 ? -3.748 -7.43 -0.68 1 97.69 89 ARG A C 1
ATOM 704 O O . ARG A 1 89 ? -3.662 -6.25 -0.336 1 97.69 89 ARG A O 1
ATOM 711 N N . LEU A 1 90 ? -4.578 -7.906 -1.521 1 98.38 90 LEU A N 1
ATOM 712 C CA . LEU A 1 90 ? -5.602 -7.023 -2.076 1 98.38 90 LEU A CA 1
ATOM 713 C C . LEU A 1 90 ? -6.445 -6.402 -0.969 1 98.38 90 LEU A C 1
ATOM 715 O O . LEU A 1 90 ? -6.801 -5.227 -1.04 1 98.38 90 LEU A O 1
ATOM 719 N N . ASP A 1 91 ? -6.73 -7.172 0.029 1 98.31 91 ASP A N 1
ATOM 720 C CA . ASP A 1 91 ? -7.5 -6.676 1.165 1 98.31 91 ASP A CA 1
ATOM 721 C C . ASP A 1 91 ? -6.738 -5.578 1.904 1 98.31 91 ASP A C 1
ATOM 723 O O . ASP A 1 91 ? -7.324 -4.566 2.297 1 98.31 91 ASP A O 1
ATOM 727 N N . LEU A 1 92 ? -5.477 -5.785 2.1 1 98.38 92 LEU A N 1
ATOM 728 C CA . LEU A 1 92 ? -4.656 -4.781 2.771 1 98.38 92 LEU A CA 1
ATOM 729 C C . LEU A 1 92 ? -4.57 -3.504 1.942 1 98.38 92 LEU A C 1
ATOM 731 O O . LEU A 1 92 ? -4.617 -2.398 2.488 1 98.38 92 LEU A O 1
ATOM 735 N N . ILE A 1 93 ? -4.441 -3.646 0.649 1 98.62 93 ILE A N 1
ATOM 736 C CA . ILE A 1 93 ? -4.41 -2.484 -0.233 1 98.62 93 ILE A CA 1
ATOM 737 C C . ILE A 1 93 ? -5.727 -1.719 -0.123 1 98.62 93 ILE A C 1
ATOM 739 O O . ILE A 1 93 ? -5.734 -0.487 -0.067 1 98.62 93 ILE A O 1
ATOM 743 N N . ALA A 1 94 ? -6.801 -2.455 -0.07 1 98.69 94 ALA A N 1
ATOM 744 C CA . ALA A 1 94 ? -8.109 -1.819 0.068 1 98.69 94 ALA A CA 1
ATOM 745 C C . ALA A 1 94 ? -8.203 -1.032 1.371 1 98.69 94 ALA A C 1
ATOM 747 O O . ALA A 1 94 ? -8.75 0.072 1.399 1 98.69 94 ALA A O 1
ATOM 748 N N . GLN A 1 95 ? -7.711 -1.614 2.395 1 98.5 95 GLN A N 1
ATOM 749 C CA . GLN A 1 95 ? -7.695 -0.916 3.676 1 98.5 95 GLN A CA 1
ATOM 750 C C . GLN A 1 95 ? -6.867 0.365 3.594 1 98.5 95 GLN A C 1
ATOM 752 O O . GLN A 1 95 ? -7.262 1.399 4.137 1 98.5 95 GLN A O 1
ATOM 757 N N . LEU A 1 96 ? -5.758 0.29 2.932 1 98.44 96 LEU A N 1
ATOM 758 C CA . LEU A 1 96 ? -4.887 1.446 2.752 1 98.44 96 LEU A CA 1
ATOM 759 C C . LEU A 1 96 ? -5.594 2.547 1.971 1 98.44 96 LEU A C 1
ATOM 761 O O . LEU A 1 96 ? -5.508 3.725 2.33 1 98.44 96 LEU A O 1
ATOM 765 N N . LEU A 1 97 ? -6.262 2.154 0.94 1 98.69 97 LEU A N 1
ATOM 766 C CA . LEU A 1 97 ? -7.004 3.109 0.125 1 98.69 97 LEU A CA 1
ATOM 767 C C . LEU A 1 97 ? -8.094 3.791 0.944 1 98.69 97 LEU A C 1
ATOM 769 O O . LEU A 1 97 ? -8.242 5.016 0.894 1 98.69 97 LEU A O 1
ATOM 773 N N . LEU A 1 98 ? -8.797 3.02 1.703 1 98.56 98 LEU A N 1
ATOM 774 C CA . LEU A 1 98 ? -9.859 3.566 2.535 1 98.56 98 LEU A CA 1
ATOM 775 C C . LEU A 1 98 ? -9.297 4.539 3.566 1 98.56 98 LEU A C 1
ATOM 777 O O . LEU A 1 98 ? -9.805 5.656 3.711 1 98.56 98 LEU A O 1
ATOM 781 N N . LEU A 1 99 ? -8.289 4.152 4.25 1 98.44 99 LEU A N 1
ATOM 782 C CA . LEU A 1 99 ? -7.656 4.98 5.27 1 98.44 99 LEU A CA 1
ATOM 783 C C . LEU A 1 99 ? -7.16 6.293 4.672 1 98.44 99 LEU A C 1
ATOM 785 O O . LEU A 1 99 ? -7.297 7.352 5.293 1 98.44 99 LEU A O 1
ATOM 789 N N . THR A 1 100 ? -6.598 6.234 3.51 1 98.5 100 THR A N 1
ATOM 790 C CA . THR A 1 100 ? -6.051 7.418 2.852 1 98.5 100 THR A CA 1
ATOM 791 C C . THR A 1 100 ? -7.168 8.367 2.434 1 98.5 100 THR A C 1
ATOM 793 O O . THR A 1 100 ? -7.035 9.586 2.568 1 98.5 100 THR A O 1
ATOM 796 N N . ARG A 1 101 ? -8.281 7.836 1.981 1 98.44 101 ARG A N 1
ATOM 797 C CA . ARG A 1 101 ? -9.422 8.664 1.606 1 98.44 101 ARG A CA 1
ATOM 798 C C . ARG A 1 101 ? -10.008 9.375 2.824 1 98.44 101 ARG A C 1
ATOM 800 O O . ARG A 1 101 ? -10.359 10.555 2.754 1 98.44 101 ARG A O 1
ATOM 807 N N . GLU A 1 102 ? -10.078 8.641 3.854 1 97.81 102 GLU A N 1
ATOM 808 C CA . GLU A 1 102 ? -10.531 9.242 5.105 1 97.81 102 GLU A CA 1
ATOM 809 C C . GLU A 1 102 ? -9.594 10.352 5.551 1 97.81 102 GLU A C 1
ATOM 811 O O . GLU A 1 102 ? -10.039 11.391 6.051 1 97.81 102 GLU A O 1
ATOM 816 N N . GLY A 1 103 ? -8.305 10.086 5.387 1 97.88 103 GLY A N 1
ATOM 817 C CA . GLY A 1 103 ? -7.32 11.102 5.73 1 97.88 103 GLY A CA 1
ATOM 818 C C . GLY A 1 103 ? -7.461 12.367 4.91 1 97.88 103 GLY A C 1
ATOM 819 O O . GLY A 1 103 ? -7.242 13.469 5.422 1 97.88 103 GLY A O 1
ATOM 820 N N . LEU A 1 104 ? -7.852 12.219 3.709 1 98.19 104 LEU A N 1
ATOM 821 C CA . LEU A 1 104 ? -8.062 13.375 2.848 1 98.19 104 LEU A CA 1
ATOM 822 C C . LEU A 1 104 ? -9.219 14.227 3.354 1 98.19 104 LEU A C 1
ATOM 824 O O . LEU A 1 104 ? -9.117 15.453 3.41 1 98.19 104 LEU A O 1
ATOM 828 N N . GLU A 1 105 ? -10.273 13.578 3.742 1 97.94 105 GLU A N 1
ATOM 829 C CA . GLU A 1 105 ? -11.422 14.297 4.277 1 97.94 105 GLU A CA 1
ATOM 830 C C . GLU A 1 105 ? -11.086 14.984 5.598 1 97.94 105 GLU A C 1
ATOM 832 O O . GLU A 1 105 ? -11.523 16.109 5.848 1 97.94 105 GLU A O 1
ATOM 837 N N . GLU A 1 106 ? -10.414 14.336 6.367 1 97.81 106 GLU A N 1
ATOM 838 C CA . GLU A 1 106 ? -9.953 14.906 7.629 1 97.81 106 GLU A CA 1
ATOM 839 C C . GLU A 1 106 ? -9.117 16.156 7.395 1 97.81 106 GLU A C 1
ATOM 841 O O . GLU A 1 106 ? -9.312 17.172 8.07 1 97.81 106 GLU A O 1
ATOM 846 N N . LYS A 1 107 ? -8.242 16.125 6.484 1 97.75 107 LYS A N 1
ATOM 847 C CA . LYS A 1 107 ? -7.363 17.25 6.207 1 97.75 107 LYS A CA 1
ATOM 848 C C . LYS A 1 107 ? -8.148 18.438 5.629 1 97.75 107 LYS A C 1
ATOM 850 O O . LYS A 1 107 ? -7.848 19.594 5.922 1 97.75 107 LYS A O 1
ATOM 855 N N . LYS A 1 108 ? -9.125 18.109 4.84 1 98.31 108 LYS A N 1
ATOM 856 C CA . LYS A 1 108 ? -10.023 19.172 4.383 1 98.31 108 LYS A CA 1
ATOM 857 C C . LYS A 1 108 ? -10.703 19.859 5.559 1 98.31 108 LYS A C 1
ATOM 859 O O . LYS A 1 108 ? -10.797 21.078 5.598 1 98.31 108 LYS A O 1
ATOM 864 N N . ALA A 1 109 ? -11.156 19.109 6.438 1 98.31 109 ALA A N 1
ATOM 865 C CA . ALA A 1 109 ? -11.797 19.656 7.637 1 98.31 109 ALA A CA 1
ATOM 866 C C . ALA A 1 109 ? -10.82 20.469 8.469 1 98.31 109 ALA A C 1
ATOM 868 O O . ALA A 1 109 ? -11.188 21.5 9.047 1 98.31 109 ALA A O 1
ATOM 869 N N . HIS A 1 110 ? -9.594 20.031 8.586 1 97.75 110 HIS A N 1
ATOM 870 C CA . HIS A 1 110 ? -8.555 20.781 9.289 1 97.75 110 HIS A CA 1
ATOM 871 C C . HIS A 1 110 ? -8.375 22.172 8.695 1 97.75 110 HIS A C 1
ATOM 873 O O . HIS A 1 110 ? -8.305 23.156 9.43 1 97.75 110 HIS A O 1
ATOM 879 N N . ILE A 1 111 ? -8.258 22.172 7.375 1 97.94 111 ILE A N 1
ATOM 880 C CA . ILE A 1 111 ? -8.07 23.453 6.684 1 97.94 111 ILE A CA 1
ATOM 881 C C . ILE A 1 111 ? -9.227 24.391 7.008 1 97.94 111 ILE A C 1
ATOM 883 O O . ILE A 1 111 ? -9.008 25.562 7.344 1 97.94 111 ILE A O 1
ATOM 887 N N . GLU A 1 112 ? -10.43 23.953 6.992 1 98 112 GLU A N 1
ATOM 888 C CA . GLU A 1 112 ? -11.602 24.766 7.285 1 98 112 GLU A CA 1
ATOM 889 C C . GLU A 1 112 ? -11.594 25.266 8.734 1 98 112 GLU A C 1
ATOM 891 O O . GLU A 1 112 ? -11.938 26.406 9.008 1 98 112 GLU A O 1
ATOM 896 N N . LYS A 1 113 ? -11.219 24.375 9.578 1 97.62 113 LYS A N 1
ATOM 897 C CA . LYS A 1 113 ? -11.141 24.719 10.992 1 97.62 113 LYS A CA 1
ATOM 898 C C . LYS A 1 113 ? -10.148 25.859 11.227 1 97.62 113 LYS A C 1
ATOM 900 O O . LYS A 1 113 ? -10.461 26.828 11.93 1 97.62 113 LYS A O 1
ATOM 905 N N . ILE A 1 114 ? -8.969 25.797 10.656 1 96.75 114 ILE A N 1
ATOM 906 C CA . ILE A 1 114 ? -7.926 26.797 10.828 1 96.75 114 ILE A CA 1
ATOM 907 C C . ILE A 1 114 ? -8.398 28.141 10.242 1 96.75 114 ILE A C 1
ATOM 909 O O . ILE A 1 114 ? -8.227 29.188 10.867 1 96.75 114 ILE A O 1
ATOM 913 N N . LYS A 1 115 ? -9.039 28.062 9.141 1 96.38 115 LYS A N 1
ATOM 914 C CA . LYS A 1 115 ? -9.555 29.281 8.516 1 96.38 115 LYS A CA 1
ATOM 915 C C . LYS A 1 115 ? -10.641 29.922 9.367 1 96.38 115 LYS A C 1
ATOM 917 O O . LYS A 1 115 ? -10.711 31.141 9.484 1 96.38 115 LYS A O 1
ATOM 922 N N . ALA A 1 116 ? -11.453 29.172 9.93 1 96.19 116 ALA A N 1
ATOM 923 C CA . ALA A 1 116 ? -12.531 29.672 10.773 1 96.19 116 ALA A CA 1
ATOM 924 C C . ALA A 1 116 ? -11.969 30.391 12.008 1 96.19 116 ALA A C 1
ATOM 926 O O . ALA A 1 116 ? -12.445 31.469 12.375 1 96.19 116 ALA A O 1
ATOM 927 N N . ILE A 1 117 ? -11 29.812 12.617 1 95.31 117 ILE A N 1
ATOM 928 C CA . ILE A 1 117 ? -10.375 30.406 13.797 1 95.31 117 ILE A CA 1
ATOM 929 C C . ILE A 1 117 ? -9.711 31.719 13.43 1 95.31 117 ILE A C 1
ATOM 931 O O . ILE A 1 117 ? -9.82 32.719 14.164 1 95.31 117 ILE A O 1
ATOM 935 N N . GLN A 1 118 ? -9.086 31.672 12.289 1 93.31 118 GLN A N 1
ATOM 936 C CA . GLN A 1 118 ? -8.438 32.906 11.82 1 93.31 118 GLN A CA 1
ATOM 937 C C . GLN A 1 118 ? -9.461 34 11.562 1 93.31 118 GLN A C 1
ATOM 939 O O . GLN A 1 118 ? -9.227 35.156 11.914 1 93.31 118 GLN A O 1
ATOM 944 N N . THR A 1 119 ? -10.547 33.656 10.992 1 92.94 119 THR A N 1
ATOM 945 C CA . THR A 1 119 ? -11.602 34.625 10.703 1 92.94 119 THR A CA 1
ATOM 946 C C . THR A 1 119 ? -12.195 35.188 11.992 1 92.94 119 THR A C 1
ATOM 948 O O . THR A 1 119 ? -12.406 36.375 12.117 1 92.94 119 THR A O 1
ATOM 951 N N . GLN A 1 120 ? -12.406 34.375 12.938 1 92.25 120 GLN A N 1
ATOM 952 C CA . GLN A 1 120 ? -12.945 34.781 14.227 1 92.25 120 GLN A CA 1
ATOM 953 C C . GLN A 1 120 ? -12 35.75 14.938 1 92.25 120 GLN A C 1
ATOM 955 O O . GLN A 1 120 ? -12.438 36.75 15.516 1 92.25 120 GLN A O 1
ATOM 960 N N . LYS A 1 121 ? -10.75 35.469 14.82 1 89.44 121 LYS A N 1
ATOM 961 C CA . LYS A 1 121 ? -9.75 36.344 15.453 1 89.44 121 LYS A CA 1
ATOM 962 C C . LYS A 1 121 ? -9.719 37.719 14.805 1 89.44 121 LYS A C 1
ATOM 964 O O . LYS A 1 121 ? -9.578 38.719 15.492 1 89.44 121 LYS A O 1
ATOM 969 N N . ARG A 1 122 ? -9.922 37.719 13.492 1 85.31 122 ARG A N 1
ATOM 970 C CA . ARG A 1 122 ? -9.93 38.969 12.758 1 85.31 122 ARG A CA 1
ATOM 971 C C . ARG A 1 122 ? -11.125 39.844 13.156 1 85.31 122 ARG A C 1
ATOM 973 O O . ARG A 1 122 ? -11.008 41.062 13.32 1 85.31 122 ARG A O 1
ATOM 980 N N . VAL A 1 123 ? -12.203 39.219 13.375 1 89.5 123 VAL A N 1
ATOM 981 C CA . VAL A 1 123 ? -13.422 39.938 13.742 1 89.5 123 VAL A CA 1
ATOM 982 C C . VAL A 1 123 ? -13.297 40.5 15.156 1 89.5 123 VAL A C 1
ATOM 984 O O . VAL A 1 123 ? -13.703 41.625 15.422 1 89.5 123 VAL A O 1
ATOM 987 N N . ARG A 1 124 ? -12.672 39.844 16.094 1 88.31 124 ARG A N 1
ATOM 988 C CA . ARG A 1 124 ? -12.5 40.25 17.469 1 88.31 124 ARG A CA 1
ATOM 989 C C . ARG A 1 124 ? -11.523 41.438 17.578 1 88.31 124 ARG A C 1
ATOM 991 O O . ARG A 1 124 ? -11.602 42.219 18.5 1 88.31 124 ARG A O 1
ATOM 998 N N . ARG A 1 125 ? -10.633 41.594 16.641 1 85.12 125 ARG A N 1
ATOM 999 C CA . ARG A 1 125 ? -9.617 42.656 16.688 1 85.12 125 ARG A CA 1
ATOM 1000 C C . ARG A 1 125 ? -10.125 43.938 16.047 1 85.12 125 ARG A C 1
ATOM 1002 O O . ARG A 1 125 ? -9.547 45 16.234 1 85.12 125 ARG A O 1
ATOM 1009 N N . SER A 1 126 ? -11.25 43.844 15.328 1 73.81 126 SER A N 1
ATOM 1010 C CA . SER A 1 126 ? -11.836 45.031 14.734 1 73.81 126 SER A CA 1
ATOM 1011 C C . SER A 1 126 ? -12.797 45.719 15.695 1 73.81 126 SER A C 1
ATOM 1013 O O . SER A 1 126 ? -12.883 46.938 15.727 1 73.81 126 SER A O 1
ATOM 1015 N N . MET B 1 1 ? -5.465 -6.176 -24.922 1 25.33 1 MET B N 1
ATOM 1016 C CA . MET B 1 1 ? -5.387 -7.016 -23.734 1 25.33 1 MET B CA 1
ATOM 1017 C C . MET B 1 1 ? -4.836 -8.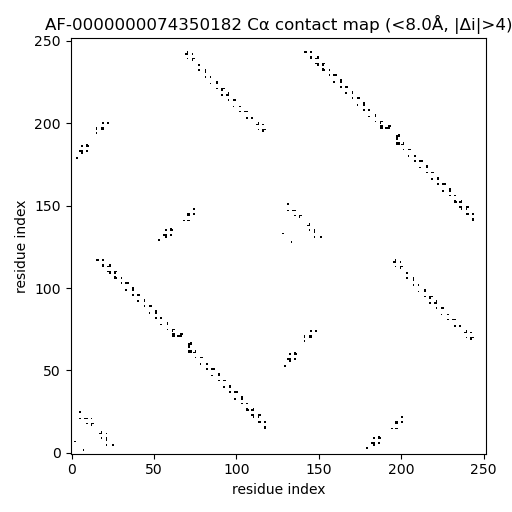398 -24.078 1 25.33 1 MET B C 1
ATOM 1019 O O . MET B 1 1 ? -5.426 -9.125 -24.875 1 25.33 1 MET B O 1
ATOM 1023 N N . ALA B 1 2 ? -3.592 -8.523 -24.188 1 33.5 2 ALA B N 1
ATOM 1024 C CA . ALA B 1 2 ? -2.867 -9.711 -24.625 1 33.5 2 ALA B CA 1
ATOM 1025 C C . ALA B 1 2 ? -3.436 -10.969 -23.969 1 33.5 2 ALA B C 1
ATOM 1027 O O . ALA B 1 2 ? -3.775 -10.961 -22.781 1 33.5 2 ALA B O 1
ATOM 1028 N N . ASP B 1 3 ? -4.199 -11.758 -24.484 1 36.56 3 ASP B N 1
ATOM 1029 C CA . ASP B 1 3 ? -4.488 -13.148 -24.125 1 36.56 3 ASP B CA 1
ATOM 1030 C C . ASP B 1 3 ? -3.354 -13.75 -23.312 1 36.56 3 ASP B C 1
ATOM 1032 O O . ASP B 1 3 ? -2.188 -13.672 -23.688 1 36.56 3 ASP B O 1
ATOM 1036 N N . THR B 1 4 ? -3.443 -13.836 -21.984 1 48.31 4 THR B N 1
ATOM 1037 C CA . THR B 1 4 ? -2.281 -14.023 -21.125 1 48.31 4 THR B CA 1
ATOM 1038 C C . THR B 1 4 ? -1.426 -15.188 -21.609 1 48.31 4 THR B C 1
ATOM 1040 O O . THR B 1 4 ? -1.906 -16.312 -21.719 1 48.31 4 THR B O 1
ATOM 1043 N N . PRO B 1 5 ? -0.416 -14.984 -22.266 1 55.06 5 PRO B N 1
ATOM 1044 C CA . PRO B 1 5 ? 0.521 -15.969 -22.828 1 55.06 5 PRO B CA 1
ATOM 1045 C C . PRO B 1 5 ? 0.546 -17.281 -22.047 1 55.06 5 PRO B C 1
ATOM 1047 O O . PRO B 1 5 ? 0.66 -18.344 -22.641 1 55.06 5 PRO B O 1
ATOM 1050 N N . ASN B 1 6 ? 0.052 -17.156 -20.812 1 65.12 6 ASN B N 1
ATOM 1051 C CA . ASN B 1 6 ? 0.376 -18.328 -20 1 65.12 6 ASN B CA 1
ATOM 1052 C C . ASN B 1 6 ? -0.697 -19.406 -20.094 1 65.12 6 ASN B C 1
ATOM 1054 O O . ASN B 1 6 ? -0.383 -20.594 -20.172 1 65.12 6 ASN B O 1
ATOM 1058 N N . ILE B 1 7 ? -2.068 -18.938 -20.297 1 72.12 7 ILE B N 1
ATOM 1059 C CA . ILE B 1 7 ? -3.111 -19.938 -20.469 1 72.12 7 ILE B CA 1
ATOM 1060 C C . ILE B 1 7 ? -2.914 -20.688 -21.781 1 72.12 7 ILE B C 1
ATOM 1062 O O . ILE B 1 7 ? -3.094 -21.906 -21.844 1 72.12 7 ILE B O 1
ATOM 1066 N N . ASN B 1 8 ? -2.543 -19.938 -22.703 1 74.81 8 ASN B N 1
ATOM 1067 C CA . ASN B 1 8 ? -2.295 -20.531 -24.016 1 74.81 8 ASN B CA 1
ATOM 1068 C C . ASN B 1 8 ? -1.123 -21.516 -23.969 1 74.81 8 ASN B C 1
ATOM 1070 O O . ASN B 1 8 ? -1.183 -22.594 -24.562 1 74.81 8 ASN B O 1
ATOM 1074 N N . GLU B 1 9 ? -0.17 -21.031 -23.25 1 76.56 9 GLU B N 1
ATOM 1075 C CA . GLU B 1 9 ? 0.98 -21.922 -23.109 1 76.56 9 GLU B CA 1
ATOM 1076 C C . GLU B 1 9 ? 0.603 -23.203 -22.375 1 76.56 9 GLU B C 1
ATOM 1078 O O . GLU B 1 9 ? 1.075 -24.281 -22.719 1 76.56 9 GLU B O 1
ATOM 1083 N N . LEU B 1 10 ? -0.263 -23.062 -21.438 1 82.62 10 LEU B N 1
ATOM 1084 C CA . LEU B 1 10 ? -0.745 -24.219 -20.703 1 82.62 10 LEU B CA 1
ATOM 1085 C C . LEU B 1 10 ? -1.569 -25.141 -21.609 1 82.62 10 LEU B C 1
ATOM 1087 O O . LEU B 1 10 ? -1.42 -26.359 -21.562 1 82.62 10 LEU B O 1
ATOM 1091 N N . ARG B 1 11 ? -2.371 -24.562 -22.422 1 76 11 ARG B N 1
ATOM 1092 C CA . ARG B 1 11 ? -3.223 -25.312 -23.328 1 76 11 ARG B CA 1
ATOM 1093 C C . ARG B 1 11 ? -2.389 -26.062 -24.359 1 76 11 ARG B C 1
ATOM 1095 O O . ARG B 1 11 ? -2.762 -27.156 -24.797 1 76 11 ARG B O 1
ATOM 1102 N N . GLU B 1 12 ? -1.305 -25.531 -24.609 1 75.25 12 GLU B N 1
ATOM 1103 C CA . GLU B 1 12 ? -0.463 -26.109 -25.641 1 75.25 12 GLU B CA 1
ATOM 1104 C C . GLU B 1 12 ? 0.535 -27.109 -25.062 1 75.25 12 GLU B C 1
ATOM 1106 O O . GLU B 1 12 ? 1.225 -27.812 -25.812 1 75.25 12 GLU B O 1
ATOM 1111 N N . ALA B 1 13 ? 0.537 -27.156 -23.766 1 76.69 13 ALA B N 1
ATOM 1112 C CA . ALA B 1 13 ? 1.501 -28.062 -23.141 1 76.69 13 ALA B CA 1
ATOM 1113 C C . ALA B 1 13 ? 1.132 -29.516 -23.391 1 76.69 13 ALA B C 1
ATOM 1115 O O . ALA B 1 13 ? 0.016 -29.953 -23.094 1 76.69 13 ALA B O 1
ATOM 1116 N N . CYS B 1 14 ? 2.041 -30.312 -23.953 1 73.5 14 CYS B N 1
ATOM 1117 C CA . CYS B 1 14 ? 1.783 -31.688 -24.406 1 73.5 14 CYS B CA 1
ATOM 1118 C C . CYS B 1 14 ? 2.328 -32.688 -23.406 1 73.5 14 CYS B C 1
ATOM 1120 O O . CYS B 1 14 ? 1.947 -33.875 -23.422 1 73.5 14 CYS B O 1
ATOM 1122 N N . GLY B 1 15 ? 3.209 -32.219 -22.609 1 81.38 15 GLY B N 1
ATOM 1123 C CA . GLY B 1 15 ? 3.807 -33.156 -21.688 1 81.38 15 GLY B CA 1
ATOM 1124 C C . GLY B 1 15 ? 4.109 -32.562 -20.328 1 81.38 15 GLY B C 1
ATOM 1125 O O . GLY B 1 15 ? 3.885 -31.375 -20.094 1 81.38 15 GLY B O 1
ATOM 1126 N N . SER B 1 16 ? 4.594 -33.438 -19.453 1 84 16 SER B N 1
ATOM 1127 C CA . SER B 1 16 ? 4.879 -33.062 -18.078 1 84 16 SER B CA 1
ATOM 1128 C C . SER B 1 16 ? 6.023 -32.062 -18 1 84 16 SER B C 1
ATOM 1130 O O . SER B 1 16 ? 6.031 -31.188 -17.141 1 84 16 SER B O 1
ATOM 1132 N N . ASP B 1 17 ? 6.914 -32.125 -18.953 1 87.69 17 ASP B N 1
ATOM 1133 C CA . ASP B 1 17 ? 8.031 -31.172 -18.969 1 87.69 17 ASP B CA 1
ATOM 1134 C C . ASP B 1 17 ? 7.566 -29.766 -19.328 1 87.69 17 ASP B C 1
ATOM 1136 O O . ASP B 1 17 ? 7.953 -28.797 -18.688 1 87.69 17 ASP B O 1
ATOM 1140 N N . GLU B 1 18 ? 6.781 -29.75 -20.328 1 89.12 18 GLU B N 1
ATOM 1141 C CA . GLU B 1 18 ? 6.262 -28.453 -20.766 1 89.12 18 GLU B CA 1
ATOM 1142 C C . GLU B 1 18 ? 5.367 -27.828 -19.703 1 89.12 18 GLU B C 1
ATOM 1144 O O . GLU B 1 18 ? 5.441 -26.625 -19.438 1 89.12 18 GLU B O 1
ATOM 1149 N N . LEU B 1 19 ? 4.594 -28.672 -19.062 1 91.81 19 LEU B N 1
ATOM 1150 C CA . LEU B 1 19 ? 3.721 -28.188 -18 1 91.81 19 LEU B CA 1
ATOM 1151 C C . LEU B 1 19 ? 4.535 -27.641 -16.828 1 91.81 19 LEU B C 1
ATOM 1153 O O . LEU B 1 19 ? 4.238 -26.578 -16.297 1 91.81 19 LEU B O 1
ATOM 1157 N N . SER B 1 20 ? 5.535 -28.406 -16.469 1 93.31 20 SER B N 1
ATOM 1158 C CA . SER B 1 20 ? 6.422 -27.969 -15.398 1 93.31 20 SER B CA 1
ATOM 1159 C C . SER B 1 20 ? 7.047 -26.609 -15.719 1 93.31 20 SER B C 1
ATOM 1161 O O . SER B 1 20 ? 7.109 -25.734 -14.859 1 93.31 20 SER B O 1
ATOM 1163 N N . HIS B 1 21 ? 7.398 -26.438 -16.938 1 93.81 21 HIS B N 1
ATOM 1164 C CA . HIS B 1 21 ? 8 -25.172 -17.375 1 93.81 21 HIS B CA 1
ATOM 1165 C C . HIS B 1 21 ? 7.008 -24.031 -17.25 1 93.81 21 HIS B C 1
ATOM 1167 O O . HIS B 1 21 ? 7.352 -22.953 -16.75 1 93.81 21 HIS B O 1
ATOM 1173 N N . VAL B 1 22 ? 5.84 -24.25 -17.703 1 93.19 22 VAL B N 1
ATOM 1174 C CA . VAL B 1 22 ? 4.832 -23.188 -17.688 1 93.19 22 VAL B CA 1
ATOM 1175 C C . VAL B 1 22 ? 4.543 -22.766 -16.25 1 93.19 22 VAL B C 1
ATOM 1177 O O . VAL B 1 22 ? 4.555 -21.578 -15.938 1 93.19 22 VAL B O 1
ATOM 1180 N N . PHE B 1 23 ? 4.371 -23.734 -15.336 1 94.38 23 PHE B N 1
ATOM 1181 C CA . PHE B 1 23 ? 4.039 -23.406 -13.953 1 94.38 23 PHE B CA 1
ATOM 1182 C C . PHE B 1 23 ? 5.199 -22.703 -13.273 1 94.38 23 PHE B C 1
ATOM 1184 O O . PHE B 1 23 ? 4.988 -21.734 -12.531 1 94.38 23 PHE B O 1
ATOM 1191 N N . THR B 1 24 ? 6.355 -23.188 -13.5 1 95.25 24 THR B N 1
ATOM 1192 C CA . THR B 1 24 ? 7.512 -22.547 -12.898 1 95.25 24 THR B CA 1
ATOM 1193 C C . THR B 1 24 ? 7.688 -21.125 -13.445 1 95.25 24 THR B C 1
ATOM 1195 O O . THR B 1 24 ? 8.078 -20.219 -12.719 1 95.25 24 THR B O 1
ATOM 1198 N N . PHE B 1 25 ? 7.41 -20.938 -14.656 1 94.19 25 PHE B N 1
ATOM 1199 C CA . PHE B 1 25 ? 7.492 -19.625 -15.266 1 94.19 25 PHE B CA 1
ATOM 1200 C C . PHE B 1 25 ? 6.477 -18.672 -14.648 1 94.19 25 PHE B C 1
ATOM 1202 O O . PHE B 1 25 ? 6.805 -17.516 -14.336 1 94.19 25 PHE B O 1
ATOM 1209 N N . LEU B 1 26 ? 5.297 -19.094 -14.5 1 93.75 26 LEU B N 1
ATOM 1210 C CA . LEU B 1 26 ? 4.246 -18.281 -13.898 1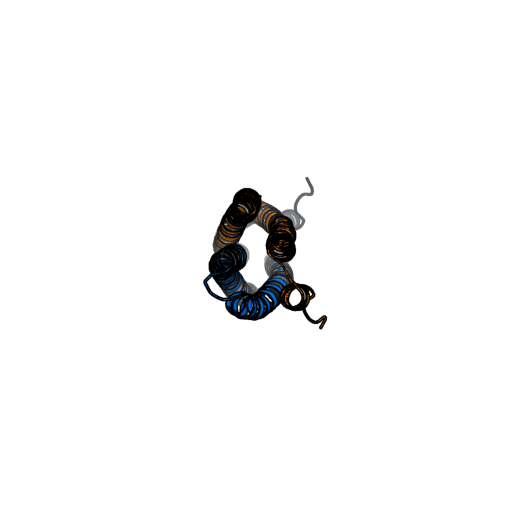 93.75 26 LEU B CA 1
ATOM 1211 C C . LEU B 1 26 ? 4.637 -17.828 -12.5 1 93.75 26 LEU B C 1
ATOM 1213 O O . LEU B 1 26 ? 4.488 -16.656 -12.156 1 93.75 26 LEU B O 1
ATOM 1217 N N . GLU B 1 27 ? 5.168 -18.766 -11.711 1 94.38 27 GLU B N 1
ATOM 1218 C CA . GLU B 1 27 ? 5.625 -18.422 -10.367 1 94.38 27 GLU B CA 1
ATOM 1219 C C . GLU B 1 27 ? 6.773 -17.406 -10.414 1 94.38 27 GLU B C 1
ATOM 1221 O O . GLU B 1 27 ? 6.816 -16.484 -9.609 1 94.38 27 GLU B O 1
ATOM 1226 N N . SER B 1 28 ? 7.609 -17.594 -11.312 1 95.69 28 SER B N 1
ATOM 1227 C CA . SER B 1 28 ? 8.75 -16.688 -11.438 1 95.69 28 SER B CA 1
ATOM 1228 C C . SER B 1 28 ? 8.305 -15.289 -11.828 1 95.69 28 SER B C 1
ATOM 1230 O O . SER B 1 28 ? 8.852 -14.297 -11.352 1 95.69 28 SER B O 1
ATOM 1232 N N . GLN B 1 29 ? 7.367 -15.227 -12.727 1 94.31 29 GLN B N 1
ATOM 1233 C CA . GLN B 1 29 ? 6.828 -13.93 -13.109 1 94.31 29 GLN B CA 1
ATOM 1234 C C . GLN B 1 29 ? 6.18 -13.227 -11.914 1 94.31 29 GLN B C 1
ATOM 1236 O O . GLN B 1 29 ? 6.367 -12.023 -11.719 1 94.31 29 GLN B O 1
ATOM 1241 N N . ASP B 1 30 ? 5.473 -13.969 -11.156 1 95.19 30 ASP B N 1
ATOM 1242 C CA . ASP B 1 30 ? 4.859 -13.422 -9.953 1 95.19 30 ASP B CA 1
ATOM 1243 C C . ASP B 1 30 ? 5.918 -12.867 -8.992 1 95.19 30 ASP B C 1
ATOM 1245 O O . ASP B 1 30 ? 5.734 -11.805 -8.398 1 95.19 30 ASP B O 1
ATOM 1249 N N . MET B 1 31 ? 6.945 -13.609 -8.852 1 96.56 31 MET B N 1
ATOM 1250 C CA . MET B 1 31 ? 8.023 -13.188 -7.957 1 96.56 31 MET B CA 1
ATOM 1251 C C . MET B 1 31 ? 8.617 -11.859 -8.414 1 96.56 31 MET B C 1
ATOM 1253 O O . MET B 1 31 ? 8.906 -10.984 -7.594 1 96.56 31 MET B O 1
ATOM 1257 N N . THR B 1 32 ? 8.789 -11.797 -9.711 1 96.94 32 THR B N 1
ATOM 1258 C CA . THR B 1 32 ? 9.344 -10.57 -10.258 1 96.94 32 THR B CA 1
ATOM 1259 C C . THR B 1 32 ? 8.422 -9.383 -9.984 1 96.94 32 THR B C 1
ATOM 1261 O O . THR B 1 32 ? 8.883 -8.305 -9.617 1 96.94 32 THR B O 1
ATOM 1264 N N . GLU B 1 33 ? 7.176 -9.562 -10.195 1 96.06 33 GLU B N 1
ATOM 1265 C CA . GLU B 1 33 ? 6.195 -8.516 -9.914 1 96.06 33 GLU B CA 1
ATOM 1266 C C . GLU B 1 33 ? 6.188 -8.141 -8.438 1 96.06 33 GLU B C 1
ATOM 1268 O O . GLU B 1 33 ? 6.121 -6.961 -8.094 1 96.06 33 GLU B O 1
ATOM 1273 N N . ASP B 1 34 ? 6.25 -9.141 -7.559 1 97.06 34 ASP B N 1
ATOM 1274 C CA . ASP B 1 34 ? 6.27 -8.914 -6.117 1 97.06 34 ASP B CA 1
ATOM 1275 C C . ASP B 1 34 ? 7.508 -8.117 -5.703 1 97.06 34 ASP B C 1
ATOM 1277 O O . ASP B 1 34 ? 7.434 -7.25 -4.832 1 97.06 34 ASP B O 1
ATOM 1281 N N . GLU B 1 35 ? 8.602 -8.445 -6.312 1 97.94 35 GLU B N 1
ATOM 1282 C CA . GLU B 1 35 ? 9.836 -7.711 -6.016 1 97.94 35 GLU B CA 1
ATOM 1283 C C . GLU B 1 35 ? 9.695 -6.234 -6.379 1 97.94 35 GLU B C 1
ATOM 1285 O O . GLU B 1 35 ? 10.141 -5.363 -5.633 1 97.94 35 GLU B O 1
ATOM 1290 N N . GLY B 1 36 ? 9.102 -5.961 -7.535 1 97.69 36 GLY B N 1
ATOM 1291 C CA . GLY B 1 36 ? 8.828 -4.578 -7.895 1 97.69 36 GLY B CA 1
ATOM 1292 C C . GLY B 1 36 ? 7.918 -3.873 -6.91 1 97.69 36 GLY B C 1
ATOM 1293 O O . GLY B 1 36 ? 8.156 -2.719 -6.547 1 97.69 36 GLY B O 1
ATOM 1294 N N . PHE B 1 37 ? 6.934 -4.605 -6.543 1 98 37 PHE B N 1
ATOM 1295 C CA . PHE B 1 37 ? 6 -4.059 -5.562 1 98 37 PHE B CA 1
ATOM 1296 C C . PHE B 1 37 ? 6.715 -3.734 -4.258 1 98 37 PHE B C 1
ATOM 1298 O O . PHE B 1 37 ? 6.488 -2.676 -3.664 1 98 37 PHE B O 1
ATOM 1305 N N . LEU B 1 38 ? 7.582 -4.578 -3.781 1 98.44 38 LEU B N 1
ATOM 1306 C CA . LEU B 1 38 ? 8.352 -4.379 -2.555 1 98.44 38 LEU B CA 1
ATOM 1307 C C . LEU B 1 38 ? 9.18 -3.104 -2.639 1 98.44 38 LEU B C 1
ATOM 1309 O O . LEU B 1 38 ? 9.234 -2.33 -1.681 1 98.44 38 LEU B O 1
ATOM 1313 N N . ILE B 1 39 ? 9.75 -2.932 -3.736 1 98.38 39 ILE B N 1
ATOM 1314 C CA . ILE B 1 39 ? 10.594 -1.753 -3.92 1 98.38 39 ILE B CA 1
ATOM 1315 C C . ILE B 1 39 ? 9.734 -0.491 -3.836 1 98.38 39 ILE B C 1
ATOM 1317 O O . ILE B 1 39 ? 10.07 0.447 -3.109 1 98.38 39 ILE B O 1
ATOM 1321 N N . ARG B 1 40 ? 8.633 -0.448 -4.508 1 97.06 40 ARG B N 1
ATOM 1322 C CA . ARG B 1 40 ? 7.777 0.734 -4.531 1 97.06 40 ARG B CA 1
ATOM 1323 C C . ARG B 1 40 ? 7.203 1.022 -3.15 1 97.06 40 ARG B C 1
ATOM 1325 O O . ARG B 1 40 ? 7.23 2.164 -2.688 1 97.06 40 ARG B O 1
ATOM 1332 N N . MET B 1 41 ? 6.77 -0.049 -2.49 1 98.12 41 MET B N 1
ATOM 1333 C CA . MET B 1 41 ? 6.184 0.145 -1.167 1 98.12 41 MET B CA 1
ATOM 1334 C C . MET B 1 41 ? 7.258 0.498 -0.144 1 98.12 41 MET B C 1
ATOM 1336 O O . MET B 1 41 ? 7 1.241 0.804 1 98.12 41 MET B O 1
ATOM 1340 N N . GLY B 1 42 ? 8.406 -0.092 -0.353 1 98.31 42 GLY B N 1
ATOM 1341 C CA . GLY B 1 42 ? 9.523 0.325 0.481 1 98.31 42 GLY B CA 1
ATOM 1342 C C . GLY B 1 42 ? 9.82 1.809 0.38 1 98.31 42 GLY B C 1
ATOM 1343 O O . GLY B 1 42 ? 10.07 2.469 1.393 1 98.31 42 GLY B O 1
ATOM 1344 N N . ASP B 1 43 ? 9.773 2.316 -0.809 1 97.56 43 ASP B N 1
ATOM 1345 C CA . ASP B 1 43 ? 9.984 3.74 -1.052 1 97.56 43 ASP B CA 1
ATOM 1346 C C . ASP B 1 43 ? 8.898 4.578 -0.38 1 97.56 43 ASP B C 1
ATOM 1348 O O . ASP B 1 43 ? 9.188 5.605 0.234 1 97.56 43 ASP B O 1
ATOM 1352 N N . GLU B 1 44 ? 7.703 4.125 -0.526 1 97.25 44 GLU B N 1
ATOM 1353 C CA . GLU B 1 44 ? 6.598 4.824 0.116 1 97.25 44 GLU B CA 1
ATOM 1354 C C . GLU B 1 44 ? 6.773 4.867 1.631 1 97.25 44 GLU B C 1
ATOM 1356 O O . GLU B 1 44 ? 6.539 5.902 2.26 1 97.25 44 GLU B O 1
ATOM 1361 N N . SER B 1 45 ? 7.121 3.779 2.174 1 98.31 45 SER B N 1
ATOM 1362 C CA . SER B 1 45 ? 7.359 3.689 3.611 1 98.31 45 SER B CA 1
ATOM 1363 C C . SER B 1 45 ? 8.453 4.66 4.051 1 98.31 45 SER B C 1
ATOM 1365 O O . SER B 1 45 ? 8.305 5.359 5.051 1 98.31 45 SER B O 1
ATOM 1367 N N . THR B 1 46 ? 9.516 4.707 3.307 1 98 46 THR B N 1
ATOM 1368 C CA . THR B 1 46 ? 10.633 5.582 3.629 1 98 46 THR B CA 1
ATOM 1369 C C . THR B 1 46 ? 10.211 7.047 3.58 1 98 46 THR B C 1
ATOM 1371 O O . THR B 1 46 ? 10.523 7.82 4.484 1 98 46 THR B O 1
ATOM 1374 N N . LYS B 1 47 ? 9.516 7.398 2.535 1 96.25 47 LYS B N 1
ATOM 1375 C CA . LYS B 1 47 ? 9.031 8.766 2.387 1 96.25 47 LYS B CA 1
ATOM 1376 C C . LYS B 1 47 ? 8.102 9.148 3.535 1 96.25 47 LYS B C 1
ATOM 1378 O O . LYS B 1 47 ? 8.203 10.25 4.082 1 96.25 47 LYS B O 1
ATOM 1383 N N . LEU B 1 48 ? 7.234 8.258 3.893 1 97.19 48 LEU B N 1
ATOM 1384 C CA . LEU B 1 48 ? 6.273 8.531 4.953 1 97.19 48 LEU B CA 1
ATOM 1385 C C . LEU B 1 48 ? 6.973 8.672 6.301 1 97.19 48 LEU B C 1
ATOM 1387 O O . LEU B 1 48 ? 6.613 9.531 7.105 1 97.19 48 LEU B O 1
ATOM 1391 N N . ARG B 1 49 ? 7.961 7.855 6.543 1 97.12 49 ARG B N 1
ATOM 1392 C CA . ARG B 1 49 ? 8.734 7.961 7.781 1 97.12 49 ARG B CA 1
ATOM 1393 C C . ARG B 1 49 ? 9.438 9.305 7.875 1 97.12 49 ARG B C 1
ATOM 1395 O O . ARG B 1 49 ? 9.43 9.945 8.93 1 97.12 49 ARG B O 1
ATOM 1402 N N . ALA B 1 50 ? 10.031 9.711 6.801 1 95.31 50 ALA B N 1
ATOM 1403 C CA . ALA B 1 50 ? 10.703 11.008 6.766 1 95.31 50 ALA B CA 1
ATOM 1404 C C . ALA B 1 50 ? 9.719 12.141 7.02 1 95.31 50 ALA B C 1
ATOM 1406 O O . ALA B 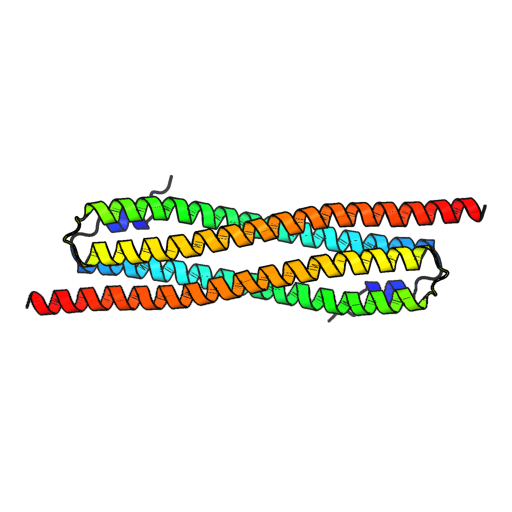1 50 ? 10.031 13.094 7.738 1 95.31 50 ALA B O 1
ATOM 1407 N N . LYS B 1 51 ? 8.594 12 6.461 1 94.19 51 LYS B N 1
ATOM 1408 C CA . LYS B 1 51 ? 7.551 13 6.656 1 94.19 51 LYS B CA 1
ATOM 1409 C C . LYS B 1 51 ? 7.121 13.07 8.117 1 94.19 51 LYS B C 1
ATOM 1411 O O . LYS B 1 51 ? 6.938 14.156 8.672 1 94.19 51 LYS B O 1
ATOM 1416 N N . LEU B 1 52 ? 6.945 11.945 8.711 1 95.31 52 LEU B N 1
ATOM 1417 C CA . LEU B 1 52 ? 6.535 11.883 10.109 1 95.31 52 LEU B CA 1
ATOM 1418 C C . LEU B 1 52 ? 7.594 12.5 11.016 1 95.31 52 LEU B C 1
ATOM 1420 O O . LEU B 1 52 ? 7.266 13.188 11.984 1 95.31 52 LEU B O 1
ATOM 1424 N N . ASP B 1 53 ? 8.836 12.305 10.711 1 92.94 53 ASP B N 1
ATOM 1425 C CA . ASP B 1 53 ? 9.922 12.922 11.469 1 92.94 53 ASP B CA 1
ATOM 1426 C C . ASP B 1 53 ? 9.867 14.445 11.359 1 92.94 53 ASP B C 1
ATOM 1428 O O . ASP B 1 53 ? 9.953 15.141 12.375 1 92.94 53 ASP B O 1
ATOM 1432 N N . LYS B 1 54 ? 9.727 14.891 10.219 1 91.75 54 LYS B N 1
ATOM 1433 C CA . LYS B 1 54 ? 9.641 16.328 9.992 1 91.75 54 LYS B CA 1
ATOM 1434 C C . LYS B 1 54 ? 8.422 16.922 10.703 1 91.75 54 LYS B C 1
ATOM 1436 O O . LYS B 1 54 ? 8.484 18.031 11.227 1 91.75 54 LYS B O 1
ATOM 1441 N N . ARG B 1 55 ? 7.34 16.188 10.695 1 92.81 55 ARG B N 1
ATOM 1442 C CA . ARG B 1 55 ? 6.125 16.672 11.344 1 92.81 55 ARG B CA 1
ATOM 1443 C C . ARG B 1 55 ? 6.324 16.797 12.852 1 92.81 55 ARG B C 1
ATOM 1445 O O . ARG B 1 55 ? 5.797 17.719 13.477 1 92.81 55 ARG B O 1
ATOM 1452 N N . ASN B 1 56 ? 7.039 15.914 13.367 1 93.38 56 ASN B N 1
ATOM 1453 C CA . ASN B 1 56 ? 7.367 16.031 14.789 1 93.38 56 ASN B CA 1
ATOM 1454 C C . ASN B 1 56 ? 8.055 17.359 15.094 1 93.38 56 ASN B C 1
ATOM 1456 O O . ASN B 1 56 ? 7.703 18.031 16.062 1 93.38 56 ASN B O 1
ATOM 1460 N N . ASP B 1 57 ? 8.961 17.734 14.289 1 91.19 57 ASP B N 1
ATOM 1461 C CA . ASP B 1 57 ? 9.648 19.016 14.453 1 91.19 57 ASP B CA 1
ATOM 1462 C C . ASP B 1 57 ? 8.672 20.188 14.336 1 91.19 57 ASP B C 1
ATOM 1464 O O . ASP B 1 57 ? 8.75 21.141 15.109 1 91.19 57 ASP B O 1
ATOM 1468 N N . THR B 1 58 ? 7.809 20.109 13.398 1 92.5 58 THR B N 1
ATOM 1469 C CA . THR B 1 58 ? 6.84 21.172 13.156 1 92.5 58 THR B CA 1
ATOM 1470 C C . THR B 1 58 ? 5.891 21.312 14.344 1 92.5 58 THR B C 1
ATOM 1472 O O . THR B 1 58 ? 5.539 22.438 14.727 1 92.5 58 THR B O 1
ATOM 1475 N N . ILE B 1 59 ? 5.461 20.203 14.852 1 93.25 59 ILE B N 1
ATOM 1476 C CA . ILE B 1 59 ? 4.57 20.219 16 1 93.25 59 ILE B CA 1
ATOM 1477 C C . ILE B 1 59 ? 5.273 20.859 17.188 1 93.25 59 ILE B C 1
ATOM 1479 O O . ILE B 1 59 ? 4.684 21.688 17.891 1 93.25 59 ILE B O 1
ATOM 1483 N N . ASP B 1 60 ? 6.535 20.594 17.391 1 91.31 60 ASP B N 1
ATOM 1484 C CA . ASP B 1 60 ? 7.32 21.188 18.469 1 91.31 60 ASP B CA 1
ATOM 1485 C C . ASP B 1 60 ? 7.438 22.703 18.281 1 91.31 60 ASP B C 1
ATOM 1487 O O . ASP B 1 60 ? 7.305 23.453 19.25 1 91.31 60 ASP B O 1
ATOM 1491 N N . GLU B 1 61 ? 7.668 23.109 17.062 1 91.19 61 GLU B N 1
ATOM 1492 C CA . GLU B 1 61 ? 7.781 24.531 16.75 1 91.19 61 GLU B CA 1
ATOM 1493 C C . GLU B 1 61 ? 6.453 25.25 16.969 1 91.19 61 GLU B C 1
ATOM 1495 O O . GLU B 1 61 ? 6.426 26.375 17.469 1 91.19 61 GLU B O 1
ATOM 1500 N N . ALA B 1 62 ? 5.352 24.594 16.594 1 91.12 62 ALA B N 1
ATOM 1501 C CA . ALA B 1 62 ? 4.031 25.188 16.797 1 91.12 62 ALA B CA 1
ATOM 1502 C C . ALA B 1 62 ? 3.775 25.438 18.281 1 91.12 62 ALA B C 1
ATOM 1504 O O . ALA B 1 62 ? 3.201 26.469 18.656 1 91.12 62 ALA B O 1
ATOM 1505 N N . TRP B 1 63 ? 4.258 24.547 19.094 1 88.5 63 TRP B N 1
ATOM 1506 C CA . TRP B 1 63 ? 4.09 24.656 20.547 1 88.5 63 TRP B CA 1
ATOM 1507 C C . TRP B 1 63 ? 4.828 25.875 21.078 1 88.5 63 TRP B C 1
ATOM 1509 O O . TRP B 1 63 ? 4.422 26.469 22.094 1 88.5 63 TRP B O 1
ATOM 1519 N N . SER B 1 64 ? 5.824 26.297 20.406 1 87.69 64 SER B N 1
ATOM 1520 C CA . SER B 1 64 ? 6.672 27.391 20.891 1 87.69 64 SER B CA 1
ATOM 1521 C C . SER B 1 64 ? 5.957 28.734 20.781 1 87.69 64 SER B C 1
ATOM 1523 O O . SER B 1 64 ? 6.355 29.703 21.406 1 87.69 64 SER B O 1
ATOM 1525 N N . PHE B 1 65 ? 4.848 28.828 20.031 1 89.88 65 PHE B N 1
ATOM 1526 C CA . PHE B 1 65 ? 4.078 30.062 19.906 1 89.88 65 PHE B CA 1
ATOM 1527 C C . PHE B 1 65 ? 3.215 30.297 21.125 1 89.88 65 PHE B C 1
ATOM 1529 O O . PHE B 1 65 ? 2.621 31.375 21.281 1 89.88 65 PHE B O 1
ATOM 1536 N N . GLY B 1 66 ? 3.172 29.328 22.078 1 82.69 66 GLY B N 1
ATOM 1537 C CA . GLY B 1 66 ? 2.465 29.469 23.344 1 82.69 66 GLY B CA 1
ATOM 1538 C C . GLY B 1 66 ? 1.023 29 23.281 1 82.69 66 GLY B C 1
ATOM 1539 O O . GLY B 1 66 ? 0.391 29.062 22.219 1 82.69 66 GLY B O 1
ATOM 1540 N N . PRO B 1 67 ? 0.496 28.531 24.297 1 82.56 67 PRO B N 1
ATOM 1541 C CA . PRO B 1 67 ? -0.833 27.922 24.344 1 82.56 67 PRO B CA 1
ATOM 1542 C C . PRO B 1 67 ? -1.956 28.938 24.109 1 82.56 67 PRO B C 1
ATOM 1544 O O . PRO B 1 67 ? -3.084 28.547 23.797 1 82.56 67 PRO B O 1
ATOM 1547 N N . ASP B 1 68 ? -1.568 30.25 24.188 1 87 68 ASP B N 1
ATOM 1548 C CA . ASP B 1 68 ? -2.607 31.266 24.047 1 87 68 ASP B CA 1
ATOM 1549 C C . ASP B 1 68 ? -2.797 31.672 22.578 1 87 68 ASP B C 1
ATOM 1551 O O . ASP B 1 68 ? -3.734 32.406 22.25 1 87 68 ASP B O 1
ATOM 1555 N N . ASN B 1 69 ? -1.895 31.203 21.75 1 90.69 69 ASN B N 1
ATOM 1556 C CA . ASN B 1 69 ? -2.078 31.469 20.328 1 90.69 69 ASN B CA 1
ATOM 1557 C C . ASN B 1 69 ? -3.072 30.5 19.703 1 90.69 69 ASN B C 1
ATOM 1559 O O . ASN B 1 69 ? -2.725 29.359 19.391 1 90.69 69 ASN B O 1
ATOM 1563 N N . GLU B 1 70 ? -4.293 30.953 19.453 1 91.69 70 GLU B N 1
ATOM 1564 C CA . GLU B 1 70 ? -5.406 30.109 19.047 1 91.69 70 GLU B CA 1
ATOM 1565 C C . GLU B 1 70 ? -5.121 29.438 17.719 1 91.69 70 GLU B C 1
ATOM 1567 O O . GLU B 1 70 ? -5.488 28.266 17.516 1 91.69 70 GLU B O 1
ATOM 1572 N N . VAL B 1 71 ? -4.48 30.141 16.844 1 93.88 71 VAL B N 1
ATOM 1573 C CA . VAL B 1 71 ? -4.199 29.578 15.523 1 93.88 71 VAL B CA 1
ATOM 1574 C C . VAL B 1 71 ? -3.105 28.516 15.633 1 93.88 71 VAL B C 1
ATOM 1576 O O . VAL B 1 71 ? -3.213 27.453 15.031 1 93.88 71 VAL B O 1
ATOM 1579 N N . ALA B 1 72 ? -2.086 28.797 16.359 1 93.56 72 ALA B N 1
ATOM 1580 C CA . ALA B 1 72 ? -1.009 27.828 16.578 1 93.56 72 ALA B CA 1
ATOM 1581 C C . ALA B 1 72 ? -1.532 26.562 17.234 1 93.56 72 ALA B C 1
ATOM 1583 O O . ALA B 1 72 ? -1.158 25.453 16.859 1 93.56 72 ALA B O 1
ATOM 1584 N N . LYS B 1 73 ? -2.389 26.75 18.172 1 94.75 73 LYS B N 1
ATOM 1585 C CA . LYS B 1 73 ? -2.961 25.609 18.875 1 94.75 73 LYS B CA 1
ATOM 1586 C C . LYS B 1 73 ? -3.797 24.75 17.938 1 94.75 73 LYS B C 1
ATOM 1588 O O . LYS B 1 73 ? -3.705 23.516 17.984 1 94.75 73 LYS B O 1
ATOM 1593 N N . ALA B 1 74 ? -4.582 25.391 17.203 1 94.94 74 ALA B N 1
ATOM 1594 C CA . ALA B 1 74 ? -5.395 24.656 16.234 1 94.94 74 ALA B CA 1
ATOM 1595 C C . ALA B 1 74 ? -4.52 23.906 15.234 1 94.94 74 ALA B C 1
ATOM 1597 O O . ALA B 1 74 ? -4.785 22.75 14.906 1 94.94 74 ALA B O 1
ATOM 1598 N N . GLY B 1 75 ? -3.521 24.672 14.727 1 94.62 75 GLY B N 1
ATOM 1599 C CA . GLY B 1 75 ? -2.605 24.047 13.789 1 94.62 75 GLY B CA 1
ATOM 1600 C C . GLY B 1 75 ? -1.896 22.828 14.359 1 94.62 75 GLY B C 1
ATOM 1601 O O . GLY B 1 75 ? -1.775 21.797 13.695 1 94.62 75 GLY B O 1
ATOM 1602 N N . GLU B 1 76 ? -1.455 22.922 15.539 1 94.44 76 GLU B N 1
ATOM 1603 C CA . GLU B 1 76 ? -0.816 21.812 16.234 1 94.44 76 GLU B CA 1
ATOM 1604 C C . GLU B 1 76 ? -1.756 20.609 16.344 1 94.44 76 GLU B C 1
ATOM 1606 O O . GLU B 1 76 ? -1.365 19.484 16.047 1 94.44 76 GLU B O 1
ATOM 1611 N N . HIS B 1 77 ? -2.953 20.859 16.812 1 95.62 77 HIS B N 1
ATOM 1612 C CA . HIS B 1 77 ? -3.939 19.797 16.953 1 95.62 77 HIS B CA 1
ATOM 1613 C C . HIS B 1 77 ? -4.16 19.062 15.625 1 95.62 77 HIS B C 1
ATOM 1615 O O . HIS B 1 77 ? -4.211 17.828 15.586 1 95.62 77 HIS B O 1
ATOM 1621 N N . CYS B 1 78 ? -4.316 19.828 14.578 1 96.25 78 CYS B N 1
ATOM 1622 C CA . CYS B 1 78 ? -4.516 19.25 13.25 1 96.25 78 CYS B CA 1
ATOM 1623 C C . CYS B 1 78 ? -3.332 18.375 12.852 1 96.25 78 CYS B C 1
ATOM 1625 O O . CYS B 1 78 ? -3.516 17.266 12.344 1 96.25 78 CYS B O 1
ATOM 1627 N N . LEU B 1 79 ? -2.129 18.891 13.078 1 95.38 79 LEU B N 1
ATOM 1628 C CA . LEU B 1 79 ? -0.927 18.141 12.719 1 95.38 79 LEU B CA 1
ATOM 1629 C C . LEU B 1 79 ? -0.831 16.844 13.516 1 95.38 79 LEU B C 1
ATOM 1631 O O . LEU B 1 79 ? -0.434 15.812 12.977 1 95.38 79 LEU B O 1
ATOM 1635 N N . VAL B 1 80 ? -1.19 16.875 14.758 1 96.5 80 VAL B N 1
ATOM 1636 C CA . VAL B 1 80 ? -1.138 15.695 15.609 1 96.5 80 VAL B CA 1
ATOM 1637 C C . VAL B 1 80 ? -2.137 14.656 15.109 1 96.5 80 VAL B C 1
ATOM 1639 O O . VAL B 1 80 ? -1.816 13.469 15.031 1 96.5 80 VAL B O 1
ATOM 1642 N N . GLU B 1 81 ? -3.355 15.047 14.773 1 96.75 81 GLU B N 1
ATOM 1643 C CA . GLU B 1 81 ? -4.359 14.133 14.242 1 96.75 81 GLU B CA 1
ATOM 1644 C C . GLU B 1 81 ? -3.881 13.477 12.945 1 96.75 81 GLU B C 1
ATOM 1646 O O . GLU B 1 81 ? -4 12.266 12.773 1 96.75 81 GLU B O 1
ATOM 1651 N N . SER B 1 82 ? -3.328 14.281 12.07 1 96.06 82 SER B N 1
ATOM 1652 C CA . SER B 1 82 ? -2.795 13.75 10.82 1 96.06 82 SER B CA 1
ATOM 1653 C C . SER B 1 82 ? -1.672 12.75 11.078 1 96.06 82 SER B C 1
ATOM 1655 O O . SER B 1 82 ? -1.533 11.758 10.352 1 96.06 82 SER B O 1
ATOM 1657 N N . GLN B 1 83 ? -0.886 13.086 12.094 1 96.19 83 GLN B N 1
ATOM 1658 C CA . GLN B 1 83 ? 0.222 12.203 12.438 1 96.19 83 GLN B CA 1
ATOM 1659 C C . GLN B 1 83 ? -0.284 10.836 12.883 1 96.19 83 GLN B C 1
ATOM 1661 O O . GLN B 1 83 ? 0.288 9.805 12.516 1 96.19 83 GLN B O 1
ATOM 1666 N N . VAL B 1 84 ? -1.286 10.82 13.672 1 97.06 84 VAL B N 1
ATOM 1667 C CA . VAL B 1 84 ? -1.862 9.562 14.141 1 97.06 84 VAL B CA 1
ATOM 1668 C C . VAL B 1 84 ? -2.34 8.734 12.953 1 97.06 84 VAL B C 1
ATOM 1670 O O . VAL B 1 84 ? -2.076 7.535 12.875 1 97.06 84 VAL B O 1
ATOM 1673 N N . ARG B 1 85 ? -2.961 9.305 12.008 1 96.38 85 ARG B N 1
ATOM 1674 C CA . ARG B 1 85 ? -3.455 8.617 10.82 1 96.38 85 ARG B CA 1
ATOM 1675 C C . ARG B 1 85 ? -2.303 8.078 9.977 1 96.38 85 ARG B C 1
ATOM 1677 O O . ARG B 1 85 ? -2.354 6.949 9.492 1 96.38 85 ARG B O 1
ATOM 1684 N N . ASP B 1 86 ? -1.278 8.906 9.82 1 96.56 86 ASP B N 1
ATOM 1685 C CA . ASP B 1 86 ? -0.147 8.508 8.992 1 96.56 86 ASP B CA 1
ATOM 1686 C C . ASP B 1 86 ? 0.626 7.355 9.633 1 96.56 86 ASP B C 1
ATOM 1688 O O . ASP B 1 86 ? 1.187 6.512 8.938 1 96.56 86 ASP B O 1
ATOM 1692 N N . ARG B 1 87 ? 0.603 7.301 10.969 1 97.75 87 ARG B N 1
ATOM 1693 C CA . ARG B 1 87 ? 1.237 6.172 11.641 1 97.75 87 ARG B CA 1
ATOM 1694 C C . ARG B 1 87 ? 0.469 4.879 11.375 1 97.75 87 ARG B C 1
ATOM 1696 O O . ARG B 1 87 ? 1.07 3.816 11.203 1 97.75 87 ARG B O 1
ATOM 1703 N N . ARG B 1 88 ? -0.811 4.93 11.352 1 98.06 88 ARG B N 1
ATOM 1704 C CA . ARG B 1 88 ? -1.618 3.764 11 1 98.06 88 ARG B CA 1
ATOM 1705 C C . ARG B 1 88 ? -1.348 3.312 9.57 1 98.06 88 ARG B C 1
ATOM 1707 O O . ARG B 1 88 ? -1.253 2.115 9.297 1 98.06 88 ARG B O 1
ATOM 1714 N N . ARG B 1 89 ? -1.259 4.277 8.703 1 97.88 89 ARG B N 1
ATOM 1715 C CA . ARG B 1 89 ? -0.925 3.973 7.312 1 97.88 89 ARG B CA 1
ATOM 1716 C C . ARG B 1 89 ? 0.419 3.26 7.215 1 97.88 89 ARG B C 1
ATOM 1718 O O . ARG B 1 89 ? 0.557 2.281 6.48 1 97.88 89 ARG B O 1
ATOM 1725 N N . LEU B 1 90 ? 1.358 3.824 7.898 1 98.38 90 LEU B N 1
ATOM 1726 C CA . LEU B 1 90 ? 2.686 3.221 7.914 1 98.38 90 LEU B CA 1
ATOM 1727 C C . LEU B 1 90 ? 2.619 1.778 8.406 1 98.38 90 LEU B C 1
ATOM 1729 O O . LEU B 1 90 ? 3.314 0.906 7.879 1 98.38 90 LEU B O 1
ATOM 1733 N N . ASP B 1 91 ? 1.792 1.536 9.367 1 98.38 91 ASP B N 1
ATOM 1734 C CA . ASP B 1 91 ? 1.619 0.185 9.891 1 98.38 91 ASP B CA 1
ATOM 1735 C C . ASP B 1 91 ? 1.044 -0.747 8.82 1 98.38 91 ASP B C 1
ATOM 1737 O O . ASP B 1 91 ? 1.479 -1.893 8.695 1 98.38 91 ASP B O 1
ATOM 1741 N N . LEU B 1 92 ? 0.077 -0.275 8.109 1 98.38 92 LEU B N 1
ATOM 1742 C CA . LEU B 1 92 ? -0.522 -1.078 7.047 1 98.38 92 LEU B CA 1
ATOM 1743 C C . LEU B 1 92 ? 0.49 -1.361 5.941 1 98.38 92 LEU B C 1
ATOM 1745 O O . LEU B 1 92 ? 0.533 -2.469 5.402 1 98.38 92 LEU B O 1
ATOM 1749 N N . ILE B 1 93 ? 1.283 -0.373 5.605 1 98.62 93 ILE B N 1
ATOM 1750 C CA . ILE B 1 93 ? 2.322 -0.569 4.602 1 98.62 93 ILE B CA 1
ATOM 1751 C C . ILE B 1 93 ? 3.305 -1.637 5.078 1 98.62 93 ILE B C 1
ATOM 1753 O O . ILE B 1 93 ? 3.727 -2.492 4.297 1 98.62 93 ILE B O 1
ATOM 1757 N N . ALA B 1 94 ? 3.635 -1.583 6.336 1 98.69 94 ALA B N 1
ATOM 1758 C CA . ALA B 1 94 ? 4.543 -2.58 6.895 1 98.69 94 ALA B CA 1
ATOM 1759 C C . ALA B 1 94 ? 3.951 -3.984 6.781 1 98.69 94 ALA B C 1
ATOM 1761 O O . ALA B 1 94 ? 4.664 -4.938 6.465 1 98.69 94 ALA B O 1
ATOM 1762 N N . GLN B 1 95 ? 2.717 -4.07 7.082 1 98.5 95 GLN B N 1
ATOM 1763 C CA . GLN B 1 95 ? 2.047 -5.359 6.945 1 98.5 95 GLN B CA 1
ATOM 1764 C C . GLN B 1 95 ? 2.088 -5.848 5.5 1 98.5 95 GLN B C 1
ATOM 1766 O O . GLN B 1 95 ? 2.316 -7.035 5.246 1 98.5 95 GLN B O 1
ATOM 1771 N N . LEU B 1 96 ? 1.867 -4.949 4.582 1 98.44 96 LEU B N 1
ATOM 1772 C CA . LEU B 1 96 ? 1.91 -5.273 3.16 1 98.44 96 LEU B CA 1
ATOM 1773 C C . LEU B 1 96 ? 3.295 -5.773 2.758 1 98.44 96 LEU B C 1
ATOM 1775 O O . LEU B 1 96 ? 3.416 -6.762 2.029 1 98.44 96 LEU B O 1
ATOM 1779 N N . LEU B 1 97 ? 4.281 -5.09 3.234 1 98.69 97 LEU B N 1
ATOM 1780 C CA . LEU B 1 97 ? 5.656 -5.477 2.936 1 98.69 97 LEU B CA 1
ATOM 1781 C C . LEU B 1 97 ? 5.965 -6.867 3.48 1 98.69 97 LEU B C 1
ATOM 1783 O O . LEU B 1 97 ? 6.543 -7.699 2.781 1 98.69 97 LEU B O 1
ATOM 1787 N N . LEU B 1 98 ? 5.574 -7.102 4.668 1 98.56 98 LEU B N 1
ATOM 1788 C CA . LEU B 1 98 ? 5.809 -8.398 5.285 1 98.56 98 LEU B CA 1
ATOM 1789 C C . LEU B 1 98 ? 5.094 -9.508 4.512 1 98.56 98 LEU B C 1
ATOM 1791 O O . LEU B 1 98 ? 5.699 -10.531 4.18 1 98.56 98 LEU B O 1
ATOM 1795 N N . LEU B 1 99 ? 3.854 -9.336 4.234 1 98.44 99 LEU B N 1
ATOM 1796 C CA . LEU B 1 99 ? 3.053 -10.312 3.504 1 98.44 99 LEU B CA 1
ATOM 1797 C C . LEU B 1 99 ? 3.672 -10.617 2.145 1 98.44 99 LEU B C 1
ATOM 1799 O O . LEU B 1 99 ? 3.697 -11.766 1.713 1 98.44 99 LEU B O 1
ATOM 1803 N N . THR B 1 100 ? 4.137 -9.609 1.465 1 98.5 100 THR B N 1
ATOM 1804 C CA . THR B 1 100 ? 4.719 -9.766 0.137 1 98.5 100 THR B CA 1
ATOM 1805 C C . THR B 1 100 ? 6.027 -10.547 0.209 1 98.5 100 THR B C 1
ATOM 1807 O O . THR B 1 100 ? 6.297 -11.398 -0.643 1 98.5 100 THR B O 1
ATOM 1810 N N . ARG B 1 101 ? 6.832 -10.305 1.225 1 98.38 101 ARG B N 1
ATOM 1811 C CA . ARG B 1 101 ? 8.086 -11.039 1.398 1 98.38 101 ARG B CA 1
ATOM 1812 C C . ARG B 1 101 ? 7.816 -12.516 1.672 1 98.38 101 ARG B C 1
ATOM 1814 O O . ARG B 1 101 ? 8.508 -13.383 1.138 1 98.38 101 ARG B O 1
ATOM 1821 N N . GLU B 1 102 ? 6.871 -12.727 2.473 1 97.88 102 GLU B N 1
ATOM 1822 C CA . GLU B 1 102 ? 6.469 -14.109 2.727 1 97.88 102 GLU B CA 1
ATOM 1823 C C . GLU B 1 102 ? 5.992 -14.789 1.447 1 97.88 102 GLU B C 1
ATOM 1825 O O . GLU B 1 102 ? 6.281 -15.961 1.218 1 97.88 102 GLU B O 1
ATOM 1830 N N . GLY B 1 103 ? 5.238 -14.023 0.68 1 97.88 103 GLY B N 1
ATOM 1831 C CA . GLY B 1 103 ? 4.773 -14.555 -0.591 1 97.88 103 GLY B CA 1
ATOM 1832 C C . GLY B 1 103 ? 5.902 -14.922 -1.533 1 97.88 103 GLY B C 1
ATOM 1833 O O . GLY B 1 103 ? 5.805 -15.898 -2.277 1 97.88 103 GLY B O 1
ATOM 1834 N N . LEU B 1 104 ? 6.938 -14.188 -1.486 1 98.12 104 LEU B N 1
ATOM 1835 C CA . LEU B 1 104 ? 8.102 -14.477 -2.316 1 98.12 104 LEU B CA 1
ATOM 1836 C C . LEU B 1 104 ? 8.734 -15.805 -1.908 1 98.12 104 LEU B C 1
ATOM 1838 O O . LEU B 1 104 ? 9.094 -16.625 -2.764 1 98.12 104 LEU B O 1
ATOM 1842 N N . GLU B 1 105 ? 8.867 -16.016 -0.646 1 97.94 105 GLU B N 1
ATOM 1843 C CA . GLU B 1 105 ? 9.438 -17.266 -0.154 1 97.94 105 GLU B CA 1
ATOM 1844 C C . GLU B 1 105 ? 8.539 -18.453 -0.503 1 97.94 105 GLU B C 1
ATOM 1846 O O . GLU B 1 105 ? 9.023 -19.531 -0.862 1 97.94 105 GLU B O 1
ATOM 1851 N N . GLU B 1 106 ? 7.34 -18.281 -0.344 1 97.88 106 GLU B N 1
ATOM 1852 C CA . GLU B 1 106 ? 6.367 -19.297 -0.72 1 97.88 106 GLU B CA 1
ATOM 1853 C C . GLU B 1 106 ? 6.496 -19.672 -2.195 1 97.88 106 GLU B C 1
ATOM 1855 O O . GLU B 1 106 ? 6.496 -20.844 -2.547 1 97.88 106 GLU B O 1
ATOM 1860 N N . LYS B 1 107 ? 6.598 -18.719 -3.031 1 97.56 107 LYS B N 1
ATOM 1861 C CA . LYS B 1 107 ? 6.691 -18.969 -4.469 1 97.56 107 LYS B CA 1
ATOM 1862 C C . LYS B 1 107 ? 7.996 -19.672 -4.824 1 97.56 107 LYS B C 1
ATOM 1864 O O . LYS B 1 107 ? 8.031 -20.516 -5.723 1 97.56 107 LYS B O 1
ATOM 1869 N N . LYS B 1 108 ? 9.031 -19.312 -4.145 1 98.25 108 LYS B N 1
ATOM 1870 C CA . LYS B 1 108 ? 10.273 -20.047 -4.32 1 98.25 108 LYS B CA 1
ATOM 1871 C C . LYS B 1 108 ? 10.086 -21.531 -3.979 1 98.25 108 LYS B C 1
ATOM 1873 O O . LYS B 1 108 ? 10.547 -22.406 -4.711 1 98.25 108 LYS B O 1
ATOM 1878 N N . ALA B 1 109 ? 9.453 -21.781 -2.949 1 98.31 109 ALA B N 1
ATOM 1879 C CA . ALA B 1 109 ? 9.172 -23.141 -2.531 1 98.31 109 ALA B CA 1
ATOM 1880 C C . ALA B 1 109 ? 8.297 -23.859 -3.555 1 98.31 109 ALA B C 1
ATOM 1882 O O . ALA B 1 109 ? 8.469 -25.062 -3.807 1 98.31 109 ALA B O 1
ATOM 1883 N N . HIS B 1 110 ? 7.328 -23.203 -4.102 1 97.62 110 HIS B N 1
ATOM 1884 C CA . HIS B 1 110 ? 6.477 -23.75 -5.145 1 97.62 110 HIS B CA 1
ATOM 1885 C C . HIS B 1 110 ? 7.301 -24.234 -6.336 1 97.62 110 HIS B C 1
ATOM 1887 O O . HIS B 1 110 ? 7.098 -25.344 -6.836 1 97.62 110 HIS B O 1
ATOM 1893 N N . ILE B 1 111 ? 8.172 -23.328 -6.762 1 97.62 111 ILE B N 1
ATOM 1894 C CA . ILE B 1 111 ? 9.016 -23.656 -7.906 1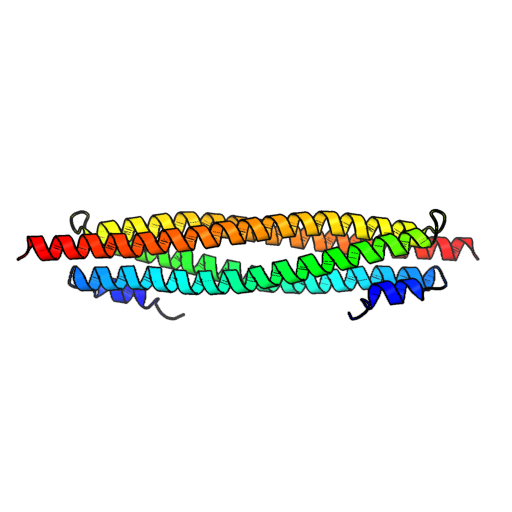 97.62 111 ILE B CA 1
ATOM 1895 C C . ILE B 1 111 ? 9.805 -24.922 -7.609 1 97.62 111 ILE B C 1
ATOM 1897 O O . ILE B 1 111 ? 9.867 -25.844 -8.438 1 97.62 111 ILE B O 1
ATOM 1901 N N . GLU B 1 112 ? 10.398 -25.078 -6.477 1 97.94 112 GLU B N 1
ATOM 1902 C CA . GLU B 1 112 ? 11.188 -26.25 -6.094 1 97.94 112 GLU B CA 1
ATOM 1903 C C . GLU B 1 112 ? 10.312 -27.5 -6.047 1 97.94 112 GLU B C 1
ATOM 1905 O O . GLU B 1 112 ? 10.742 -28.578 -6.48 1 97.94 112 GLU B O 1
ATOM 1910 N N . LYS B 1 113 ? 9.172 -27.328 -5.504 1 97.5 113 LYS B N 1
ATOM 1911 C CA . LYS B 1 113 ? 8.234 -28.438 -5.418 1 97.5 113 LYS B CA 1
ATOM 1912 C C . LYS B 1 113 ? 7.887 -28.984 -6.805 1 97.5 113 LYS B C 1
ATOM 1914 O O . LYS B 1 113 ? 7.918 -30.188 -7.031 1 97.5 113 LYS B O 1
ATOM 1919 N N . ILE B 1 114 ? 7.551 -28.141 -7.758 1 96.25 114 ILE B N 1
ATOM 1920 C CA . ILE B 1 114 ? 7.172 -28.531 -9.109 1 96.25 114 ILE B CA 1
ATOM 1921 C C . ILE B 1 114 ? 8.352 -29.219 -9.797 1 96.25 114 ILE B C 1
ATOM 1923 O O . ILE B 1 114 ? 8.188 -30.25 -10.438 1 96.25 114 ILE B O 1
ATOM 1927 N N . LYS B 1 115 ? 9.5 -28.703 -9.586 1 96.12 115 LYS B N 1
ATOM 1928 C CA . LYS B 1 115 ? 10.695 -29.297 -10.18 1 96.12 115 LYS B CA 1
ATOM 1929 C C . LYS B 1 115 ? 10.961 -30.672 -9.594 1 96.12 115 LYS B C 1
ATOM 1931 O O . LYS B 1 115 ? 11.367 -31.594 -10.32 1 96.12 115 LYS B O 1
ATOM 1936 N N . ALA B 1 116 ? 10.789 -30.844 -8.383 1 96.06 116 ALA B N 1
ATOM 1937 C CA . ALA B 1 116 ? 11.016 -32.125 -7.727 1 96.06 116 ALA B CA 1
ATOM 1938 C C . ALA B 1 116 ? 10.062 -33.188 -8.266 1 96.06 116 ALA B C 1
ATOM 1940 O O . ALA B 1 116 ? 10.469 -34.312 -8.531 1 96.06 116 ALA B O 1
ATOM 1941 N N . ILE B 1 117 ? 8.836 -32.844 -8.43 1 94.88 117 ILE B N 1
ATOM 1942 C CA . ILE B 1 117 ? 7.828 -33.75 -8.938 1 94.88 117 ILE B CA 1
ATOM 1943 C C . ILE B 1 117 ? 8.172 -34.156 -10.375 1 94.88 117 ILE B C 1
ATOM 1945 O O . ILE B 1 117 ? 8.062 -35.312 -10.75 1 94.88 117 ILE B O 1
ATOM 1949 N N . GLN B 1 118 ? 8.586 -33.156 -11.094 1 93 118 GLN B N 1
ATOM 1950 C CA . GLN B 1 118 ? 8.969 -33.406 -12.477 1 93 118 GLN B CA 1
ATOM 1951 C C . GLN B 1 118 ? 10.164 -34.375 -12.547 1 93 118 GLN B C 1
ATOM 1953 O O . GLN B 1 118 ? 10.195 -35.281 -13.383 1 93 118 GLN B O 1
ATOM 1958 N N . THR B 1 119 ? 11.109 -34.156 -11.703 1 92.56 119 THR B N 1
ATOM 1959 C CA . THR B 1 119 ? 12.297 -35 -11.672 1 92.56 119 THR B CA 1
ATOM 1960 C C . THR B 1 119 ? 11.93 -36.406 -11.273 1 92.56 119 THR B C 1
ATOM 1962 O O . THR B 1 119 ? 12.406 -37.375 -11.891 1 92.56 119 THR B O 1
ATOM 1965 N N . GLN B 1 120 ? 11.094 -36.594 -10.336 1 91.88 120 GLN B N 1
ATOM 1966 C CA . GLN B 1 120 ? 10.648 -37.906 -9.883 1 91.88 120 GLN B CA 1
ATOM 1967 C C . GLN B 1 120 ? 9.922 -38.625 -11 1 91.88 120 GLN B C 1
ATOM 1969 O O . GLN B 1 120 ? 10.117 -39.844 -11.188 1 91.88 120 GLN B O 1
ATOM 1974 N N . LYS B 1 121 ? 9.133 -37.906 -11.719 1 88.88 121 LYS B N 1
ATOM 1975 C CA . LYS B 1 121 ? 8.391 -38.5 -12.828 1 88.88 121 LYS B CA 1
ATOM 1976 C C . LYS B 1 121 ? 9.336 -39 -13.922 1 88.88 121 LYS B C 1
ATOM 1978 O O . LYS B 1 121 ? 9.117 -40.062 -14.5 1 88.88 121 LYS B O 1
ATOM 1983 N N . ARG B 1 122 ? 10.391 -38.219 -14.148 1 84.94 122 ARG B N 1
ATOM 1984 C CA . ARG B 1 122 ? 11.375 -38.594 -15.156 1 84.94 122 ARG B CA 1
ATOM 1985 C C . ARG B 1 122 ? 12.109 -39.875 -14.758 1 84.94 122 ARG B C 1
ATOM 1987 O O . ARG B 1 122 ? 12.352 -40.75 -15.594 1 84.94 122 ARG B O 1
ATOM 1994 N N . VAL B 1 123 ? 12.391 -40 -13.539 1 89.12 123 VAL B N 1
ATOM 1995 C CA . VAL B 1 123 ? 13.117 -41.156 -13.039 1 89.12 123 VAL B CA 1
ATOM 1996 C C . VAL B 1 123 ? 12.227 -42.375 -13.117 1 89.12 123 VAL B C 1
ATOM 1998 O O . VAL B 1 123 ? 12.695 -43.469 -13.5 1 89.12 123 VAL B O 1
ATOM 2001 N N . ARG B 1 124 ? 10.945 -42.312 -12.875 1 87.69 124 ARG B N 1
ATOM 2002 C CA . ARG B 1 124 ? 10 -43.438 -12.898 1 87.69 124 ARG B CA 1
ATOM 2003 C C . ARG B 1 124 ? 9.758 -43.906 -14.328 1 87.69 124 ARG B C 1
ATOM 2005 O O . ARG B 1 124 ? 9.438 -45.094 -14.555 1 87.69 124 ARG B O 1
ATOM 2012 N N . ARG B 1 125 ? 9.969 -43.094 -15.336 1 84.81 125 ARG B N 1
ATOM 2013 C CA . ARG B 1 125 ? 9.711 -43.438 -16.734 1 84.81 125 ARG B CA 1
ATOM 2014 C C . ARG B 1 125 ? 10.945 -44.062 -17.375 1 84.81 125 ARG B C 1
ATOM 2016 O O . ARG B 1 125 ? 10.844 -44.688 -18.438 1 84.81 125 ARG B O 1
ATOM 2023 N N . SER B 1 126 ? 12.086 -43.938 -16.719 1 73.44 126 SER B N 1
ATOM 2024 C CA . SER B 1 126 ? 13.297 -44.562 -17.25 1 73.44 126 SER B CA 1
ATOM 2025 C C . SER B 1 126 ? 13.445 -46 -16.766 1 73.44 126 SER B C 1
ATOM 2027 O O . SER B 1 126 ? 13.922 -46.875 -17.5 1 73.44 126 SER B O 1
#

Sequence (252 aa):
MADTPNINELREACGSDELSHVFTFLESQDMTEDEGFLIRMGDESTKLRAKLDKRNDTIDEAWSFGPDNEVAKAGEHCLVESQVRDRRRLDLIAQLLLLTREGLEEKKAHIEKIKAIQTQKRVRRSMADTPNINELREACGSDELSHVFTFLESQDMTEDEGFLIRMGDESTKLRAKLDKRNDTIDEAWSFGPDNEVAKAGEHCLVESQVRDRRRLDLIAQLLLLTREGLEEKKAHIEKIKAIQTQKRVRRS

Radius of gyration: 26.22 Å; Cα contacts (8 Å, |Δi|>4): 206; chains: 2; bounding box: 33×90×50 Å

Organism: Artemisia annua (NCBI:txid35608)

pLDDT: mean 91.19, std 11.99, range [25.33, 98.69]

Secondary structure (DSSP, 8-state):
----HHHHHHHH--SHHHHHHHHHHHHHHHHHHHHHHHHHHHHHHHHHHHHHHHHHHHHHHHHTT-TT-HHHHHHHHHHHHHHHHHHHHHHHHHHHHHHHHHHHHHHHHHHHHHHHHHHHHHHHH-/----HHHHHHHH--SHHHHHHHHHHHHHHHHHHHHHHHHHHHHHHHHHHHHHHHHHHHHHHHHTT-TT-HHHHHHHHHHHHHHHHHHHHHHHHHHHHHHHHHHHHHHHHHHHHHHHHHHHHHHHH-

Foldseek 3Di:
DPPPVLVVQCVPDDDLVSNLVSLLVVLVVLLVVLVVVLVVLVVVLVVLVVVLVVLVVVLVVLCVVDPPPPVSVVVSVVSVVVSVVSVVVSVVSVVVNVVSVVSNVVSVVVSVVSVVVSVVVVVVVD/DPPPVLVVQCVPDDDLVSNLVSLLVVLVVLLVVLVVVLVVLVVVLVVLVVVLVVLVVVLVVLCVVDPPPPVSVVVSVVSVVVSVVSVVVSVVSVVVNVVSVVSSVVSVVVSVVSVVVSVVVVVVVD

Nearest PDB structures (foldseek):
  5wkq-assembly1_A  TM=6.873E-01  e=9.381E-01  Shigella flexneri
  7rro-assembly1_C4  TM=7.585E-01  e=6.187E+00  Bos taurus
  9cpc-assembly1_3L  TM=7.511E-01  e=8.235E+00  Sus scrofa
  3ja6-assembly1_I  TM=5.413E-01  e=9.775E+00  Escherichia coli
  5wkq-assembly1_A  TM=6.904E-01  e=9.198E-01  Shigella flexneri

Solvent-accessible surface area (backbone atoms only — not comparable to full-atom values): 13403 Å² total; per-residue (Å²): 125,80,73,54,68,63,49,54,50,55,71,65,38,83,46,66,66,49,42,44,49,51,46,39,46,54,43,50,51,50,41,55,52,47,51,53,48,46,53,54,51,49,49,51,49,51,54,51,51,54,48,52,54,52,46,53,54,41,44,54,56,34,57,70,65,39,86,82,33,66,53,40,46,48,42,32,53,45,51,52,54,52,48,55,54,50,52,52,48,49,50,52,52,50,51,50,49,50,53,49,53,51,49,43,54,50,39,53,50,42,42,52,50,47,52,50,52,49,50,52,52,54,60,75,74,105,128,79,74,60,65,60,51,57,49,55,71,64,39,85,45,64,66,49,42,43,49,52,46,39,48,54,42,50,52,48,42,53,52,48,52,53,49,46,53,54,51,49,50,50,49,52,54,50,50,53,49,53,54,53,45,52,53,36,44,55,55,34,56,68,66,39,87,82,32,65,55,40,46,48,42,33,53,45,53,50,55,52,48,56,54,51,51,52,48,50,51,51,50,50,51,51,48,52,54,50,54,52,49,43,53,51,40,53,51,42,41,52,50,46,51,51,52,48,51,53,53,54,60,74,75,104